Protein AF-A0A4S8PN19-F1 (afdb_monomer_lite)

Radius of gyration: 16.43 Å; chains: 1; bounding box: 42×34×43 Å

Foldseek 3Di:
DEDFQCQCVVNDDPPRHPVRLVVVLVVCVVCVVVVAQEEYAHEFAAAALPLDDPVDDRHRGSPHGDLAHFPPTLLVSLLSVLLSCAPPQSYEYASHQFHALCVQVVNPQVLSLCCQQPWADGRNGPGGHDHVQSSLCSNVVSVGPYAYEGAGHPGRAAQQCCVVRPHDRPNPRYDYDHDEDPPDPQHDPVSCVVGVVVVVVVD

Secondary structure (DSSP, 8-state):
-EEEHHHHHTSSSSS-THHHHHHHHHHHHHHHHTT--EEEEEEE-----TTS-TTS---SSSSS--SS-BTTTHHHHHHHHHHHHTT-TTEEEES-S---HHHHTTT-HHHHHHHHHH-BS-TT--SPBPPHHHHHHHHHTTT--PPEEE--HHHHTB-TTHHHH----TT--EEE-----TTSSS-SHHHIIIIIHHHTTT-

Sequence (203 aa):
LPLNEECWLGLNGSPSGAAYQEGVKEYVDLLVANGLNVILDLHWTWGAYTTGPDWHCTDVHATCQKPMPDAQYAPQFWAGVADTFKGDDAVVFDLFNEPYPDMASDWDKTLGWQCLRDGGTCAGIGYEVAGMQDLVDAVRDTGATNILMVGGLEWTNDKREWLAYMPNDPLDNIAASWHSYSFNRCVTESCWDEEIAPLMQEV

Organism: NCBI:txid2126555

InterPro domains:
  IPR001547 Glycoside hydrolase, family 5 [PF00150] (17-182)
  IPR017853 Glycoside hydrolase superfamily [SSF51445] (2-185)
  IPR018087 Glycoside hydrolase, family 5, conserved site [PS00659] (91-100)

Structure (mmCIF, N/CA/C/O backbone):
data_AF-A0A4S8PN19-F1
#
_entry.id   AF-A0A4S8PN19-F1
#
loop_
_atom_site.group_PDB
_atom_site.id
_atom_site.type_symbo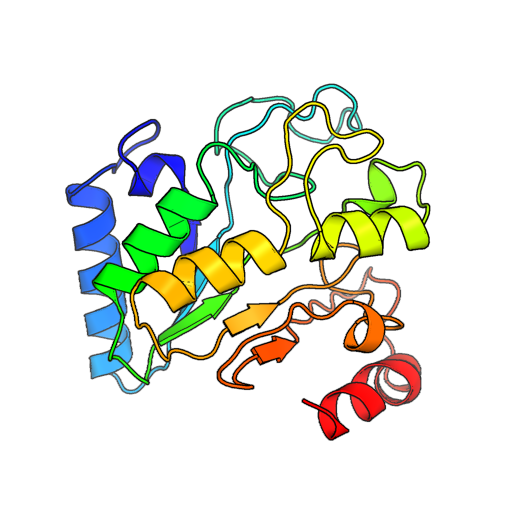l
_atom_site.label_atom_id
_atom_site.label_alt_id
_atom_site.label_comp_id
_atom_site.label_asym_id
_atom_site.label_entity_id
_atom_site.label_seq_id
_atom_site.pdbx_PDB_ins_code
_atom_site.Cartn_x
_atom_site.Cartn_y
_atom_site.Cartn_z
_atom_site.occupancy
_atom_site.B_iso_or_equiv
_atom_site.auth_seq_id
_atom_site.auth_comp_id
_atom_site.auth_asym_id
_atom_site.auth_atom_id
_atom_site.pdbx_PDB_model_num
ATOM 1 N N . LEU A 1 1 ? -9.851 6.958 1.798 1.00 97.94 1 LEU A N 1
ATOM 2 C CA . LEU A 1 1 ? -9.154 7.939 2.645 1.00 97.94 1 LEU A CA 1
ATOM 3 C C . LEU A 1 1 ? -7.679 7.586 2.615 1.00 97.94 1 LEU A C 1
ATOM 5 O O . LEU A 1 1 ? -7.318 6.581 3.215 1.00 97.94 1 LEU A O 1
ATOM 9 N N . PRO A 1 2 ? -6.864 8.355 1.879 1.00 98.12 2 PRO A N 1
ATOM 10 C CA . PRO A 1 2 ? -5.429 8.121 1.818 1.00 98.12 2 PRO A CA 1
ATOM 11 C C . PRO A 1 2 ? -4.793 8.473 3.163 1.00 98.12 2 PRO A C 1
ATOM 13 O O . PRO A 1 2 ? -5.057 9.538 3.730 1.00 98.12 2 PRO A O 1
ATOM 16 N N . LEU A 1 3 ? -3.962 7.572 3.663 1.00 98.75 3 LEU A N 1
ATOM 17 C CA . LEU A 1 3 ? -3.273 7.670 4.938 1.00 98.75 3 LEU A CA 1
ATOM 18 C C . LEU A 1 3 ? -1.762 7.781 4.724 1.00 98.75 3 LEU A C 1
ATOM 20 O O . LEU A 1 3 ? -1.209 7.382 3.696 1.00 98.75 3 LEU A O 1
ATOM 24 N N . ASN A 1 4 ? -1.100 8.356 5.719 1.00 98.75 4 ASN A N 1
ATOM 25 C CA . ASN A 1 4 ? 0.343 8.529 5.766 1.00 98.75 4 ASN A CA 1
ATOM 26 C C . ASN A 1 4 ? 0.891 7.744 6.959 1.00 98.75 4 ASN A C 1
ATOM 28 O O . ASN A 1 4 ? 0.465 7.990 8.094 1.00 98.75 4 ASN A O 1
ATOM 32 N N . GLU A 1 5 ? 1.811 6.810 6.711 1.00 98.62 5 GLU A N 1
ATOM 33 C CA . GLU A 1 5 ? 2.271 5.906 7.765 1.00 98.62 5 GLU A CA 1
ATOM 34 C C . GLU A 1 5 ? 3.035 6.623 8.878 1.00 98.62 5 GLU A C 1
ATOM 36 O O . GLU A 1 5 ? 2.816 6.343 10.055 1.00 98.62 5 GLU A O 1
ATOM 41 N N . GLU A 1 6 ? 3.892 7.588 8.532 1.00 98.69 6 GLU A N 1
ATOM 42 C CA . GLU A 1 6 ? 4.737 8.262 9.512 1.00 98.69 6 GLU A CA 1
ATOM 43 C C . GLU A 1 6 ? 3.889 9.209 10.362 1.00 98.69 6 GLU A C 1
ATOM 45 O O . GLU A 1 6 ? 4.112 9.309 11.573 1.00 98.69 6 GLU A O 1
ATOM 50 N N . CYS A 1 7 ? 2.867 9.837 9.766 1.00 98.81 7 CYS A N 1
ATOM 51 C CA . CYS A 1 7 ? 1.879 10.603 10.516 1.00 98.81 7 CYS A CA 1
ATOM 52 C C . CYS A 1 7 ? 1.105 9.697 11.478 1.00 98.81 7 CYS A C 1
ATOM 54 O O . CYS A 1 7 ? 0.979 10.037 12.651 1.00 98.81 7 CYS A O 1
ATOM 56 N N . TRP A 1 8 ? 0.619 8.537 11.027 1.00 98.88 8 TRP A N 1
ATOM 57 C CA . TRP A 1 8 ? -0.118 7.601 11.881 1.00 98.88 8 TRP A CA 1
ATOM 58 C C . TRP A 1 8 ? 0.735 7.068 13.039 1.00 98.88 8 TRP A C 1
ATOM 60 O O . TRP A 1 8 ? 0.270 7.020 14.178 1.00 98.88 8 TRP A O 1
ATOM 70 N N . LEU A 1 9 ? 1.996 6.722 12.768 1.00 98.81 9 LEU A N 1
ATOM 71 C CA . LEU A 1 9 ? 2.942 6.193 13.754 1.00 98.81 9 LEU A CA 1
ATOM 72 C C . LEU A 1 9 ? 3.572 7.278 14.646 1.00 98.81 9 LEU A C 1
ATOM 74 O O . LEU A 1 9 ? 4.225 6.954 15.637 1.00 98.81 9 LEU A O 1
ATOM 78 N N . GLY A 1 10 ? 3.367 8.563 14.338 1.00 98.56 10 GLY A N 1
ATOM 79 C CA . GLY A 1 10 ? 3.932 9.670 15.116 1.00 98.56 10 GLY A CA 1
ATOM 80 C C . GLY A 1 10 ? 5.431 9.888 14.897 1.00 98.56 10 GLY A C 1
ATOM 81 O O . GLY A 1 10 ? 6.108 10.389 15.795 1.00 98.56 10 GLY A O 1
ATOM 82 N N . LEU A 1 11 ? 5.953 9.495 13.733 1.00 98.31 11 LEU A N 1
ATOM 83 C CA . LEU A 1 11 ? 7.380 9.533 13.396 1.00 98.31 11 LEU A CA 1
ATOM 84 C C . LEU A 1 11 ? 7.777 10.831 12.680 1.00 98.31 11 LEU A C 1
ATOM 86 O O . LEU A 1 11 ? 8.770 11.465 13.039 1.00 98.31 11 LEU A O 1
ATOM 90 N N . ASN A 1 12 ? 6.994 11.238 11.680 1.00 97.88 12 ASN A N 1
ATOM 91 C CA . ASN A 1 12 ? 7.222 12.428 10.861 1.00 97.88 12 ASN A CA 1
ATOM 92 C C . ASN A 1 12 ? 5.876 12.995 10.375 1.00 97.88 12 ASN A C 1
ATOM 94 O O . ASN A 1 12 ? 4.865 12.299 10.378 1.00 97.88 12 ASN A O 1
ATOM 98 N N . GLY A 1 13 ? 5.856 14.266 9.975 1.00 96.19 13 GLY A N 1
ATOM 99 C CA . GLY A 1 13 ? 4.654 14.953 9.508 1.00 96.19 13 GLY A CA 1
ATOM 100 C C . GLY A 1 13 ? 3.816 15.601 10.616 1.00 96.19 13 GLY A C 1
ATOM 101 O O . GLY A 1 13 ? 4.129 15.538 11.808 1.00 96.19 13 GLY A O 1
ATOM 102 N N . SER A 1 14 ? 2.767 16.313 10.200 1.00 96.31 14 SER A N 1
ATOM 103 C CA . SER A 1 14 ? 1.830 17.006 11.090 1.00 96.31 14 SER A CA 1
ATOM 104 C C . SER A 1 14 ? 0.451 17.149 10.424 1.00 96.31 14 SER A C 1
ATOM 106 O O . SER A 1 14 ? 0.403 17.581 9.268 1.00 96.31 14 SER A O 1
ATOM 108 N N . PRO A 1 15 ? -0.664 16.853 11.125 1.00 97.38 15 PRO A N 1
ATOM 109 C CA . PRO A 1 15 ? -0.718 16.249 12.464 1.00 97.38 15 PRO A CA 1
ATOM 110 C C . PRO A 1 15 ? -0.127 14.828 12.474 1.00 97.38 15 PRO A C 1
ATOM 112 O O . PRO A 1 15 ? -0.032 14.197 11.427 1.00 97.38 15 PRO A O 1
ATOM 115 N N . SER A 1 16 ? 0.296 14.332 13.642 1.00 97.94 16 SER A N 1
ATOM 116 C CA . SER A 1 16 ? 0.897 12.998 13.781 1.00 97.94 16 SER A CA 1
ATOM 117 C C . SER A 1 16 ? 0.562 12.330 15.124 1.00 97.94 16 SER A C 1
ATOM 119 O O . SER A 1 16 ? 0.076 12.978 16.059 1.00 97.94 16 SER A O 1
ATOM 121 N N . GLY A 1 17 ? 0.770 11.015 15.205 1.00 98.56 17 GLY A N 1
ATOM 122 C CA . GLY A 1 17 ? 0.459 10.176 16.358 1.00 98.56 17 GLY A CA 1
ATOM 123 C C . GLY A 1 17 ? -1.022 10.235 16.727 1.00 98.56 17 GLY A C 1
ATOM 124 O O . GLY A 1 17 ? -1.893 10.232 15.858 1.00 98.56 17 GLY A O 1
ATOM 125 N N . ALA A 1 18 ? -1.308 10.349 18.025 1.00 98.56 18 ALA A N 1
ATOM 126 C CA . ALA A 1 18 ? -2.673 10.345 18.555 1.00 98.56 18 ALA A CA 1
ATOM 127 C C . ALA A 1 18 ? -3.592 11.388 17.894 1.00 98.56 18 ALA A C 1
ATOM 129 O O . ALA A 1 18 ? -4.742 11.082 17.610 1.00 98.56 18 ALA A O 1
ATOM 130 N N . ALA A 1 19 ? -3.086 12.589 17.589 1.00 98.75 19 ALA A N 1
ATOM 131 C CA . ALA A 1 19 ? -3.891 13.630 16.947 1.00 98.75 19 ALA A CA 1
ATOM 132 C C . ALA A 1 19 ? -4.271 13.271 15.499 1.00 98.75 19 ALA A C 1
ATOM 134 O O . ALA A 1 19 ? -5.366 13.600 15.048 1.00 98.75 19 ALA A O 1
ATOM 135 N N . TYR A 1 20 ? -3.379 12.593 14.768 1.00 98.81 20 TYR A N 1
ATOM 136 C CA . TYR A 1 20 ? -3.682 12.094 13.425 1.00 98.81 20 TYR A CA 1
ATOM 137 C C . TYR A 1 20 ? -4.682 10.938 13.488 1.00 98.81 20 TYR A C 1
ATOM 139 O O . TYR A 1 20 ? -5.679 10.951 12.773 1.00 98.81 20 TYR A O 1
ATOM 147 N N . GLN A 1 21 ? -4.450 9.977 14.386 1.00 98.88 21 GLN A N 1
ATO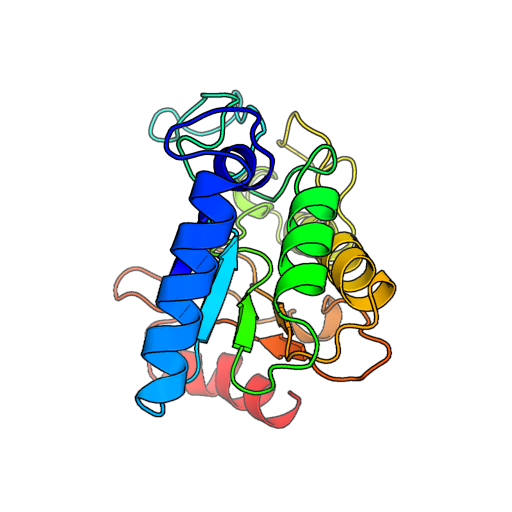M 148 C CA . GLN A 1 21 ? -5.325 8.819 14.589 1.00 98.88 21 GLN A CA 1
ATOM 149 C C . GLN A 1 21 ? -6.747 9.238 14.987 1.00 98.88 21 GLN A C 1
ATOM 151 O O . GLN A 1 21 ? -7.713 8.755 14.401 1.00 98.88 21 GLN A O 1
ATOM 156 N N . GLU A 1 22 ? -6.885 10.172 15.935 1.00 98.81 22 GLU A N 1
ATOM 157 C CA . GLU A 1 22 ? -8.180 10.711 16.367 1.00 98.81 22 GLU A CA 1
ATOM 158 C C . GLU A 1 22 ? -8.894 11.425 15.216 1.00 98.81 22 GLU A C 1
ATOM 160 O O . GLU A 1 22 ? -10.047 11.111 14.940 1.00 98.81 22 GLU A O 1
ATOM 165 N N . GLY A 1 23 ? -8.197 12.288 14.470 1.00 98.81 23 GLY A N 1
ATOM 166 C CA . GLY A 1 23 ? -8.788 12.973 13.318 1.00 98.81 23 GLY A CA 1
ATOM 167 C C . GLY A 1 23 ? -9.241 12.021 12.203 1.00 98.81 23 GLY A C 1
ATOM 168 O O . GLY A 1 23 ? -10.307 12.221 11.619 1.00 98.81 23 GLY A O 1
ATOM 169 N N . VAL A 1 24 ? -8.470 10.963 11.919 1.00 98.81 24 VAL A N 1
ATOM 170 C CA . VAL A 1 24 ? -8.874 9.919 10.961 1.00 98.81 24 VAL A CA 1
ATOM 171 C C . VAL A 1 24 ? -10.109 9.186 11.474 1.00 98.81 24 VAL A C 1
ATOM 173 O O . VAL A 1 24 ? -11.076 9.043 10.728 1.00 98.81 24 VAL A O 1
ATOM 176 N N . LYS A 1 25 ? -10.107 8.766 12.742 1.00 98.81 25 LYS A N 1
ATOM 177 C CA . LYS A 1 25 ? -11.232 8.049 13.344 1.00 98.81 25 LYS A CA 1
ATOM 178 C C . LYS A 1 25 ? -12.509 8.886 13.348 1.00 98.81 25 LYS A C 1
ATOM 180 O O . LYS A 1 25 ? -13.535 8.408 12.883 1.00 98.81 25 LYS A O 1
ATOM 185 N N . GLU A 1 26 ? -12.449 10.138 13.796 1.00 98.81 26 GLU A N 1
ATOM 186 C CA . GLU A 1 26 ? -13.604 11.044 13.790 1.00 98.81 26 GLU A CA 1
ATOM 187 C C . GLU A 1 26 ? -14.173 11.235 12.379 1.00 98.81 26 GLU A C 1
ATOM 189 O O . GLU A 1 26 ? -15.391 11.306 12.198 1.00 98.81 26 GLU A O 1
ATOM 194 N N . TYR A 1 27 ? -13.303 11.302 11.366 1.00 98.81 27 TYR A N 1
ATOM 195 C CA . TYR A 1 27 ? -13.754 11.446 9.989 1.00 98.81 27 TYR A CA 1
ATOM 196 C C . TYR A 1 27 ? -14.382 10.161 9.438 1.00 98.81 27 TYR A C 1
ATOM 198 O O . TYR A 1 27 ? -15.414 10.237 8.771 1.00 98.81 27 TYR A O 1
ATOM 206 N N . VAL A 1 28 ? -13.819 8.989 9.750 1.00 98.88 28 VAL A N 1
ATOM 207 C CA . VAL A 1 28 ? -14.429 7.688 9.428 1.00 98.88 28 VAL A CA 1
ATOM 208 C C . VAL A 1 28 ? -15.797 7.562 10.099 1.00 98.88 28 VAL A C 1
ATOM 210 O O . VAL A 1 28 ? -16.783 7.332 9.401 1.00 98.88 28 VAL A O 1
ATOM 213 N N . ASP A 1 29 ? -15.884 7.819 11.407 1.00 98.75 29 ASP A N 1
ATOM 214 C CA . ASP A 1 29 ? -17.130 7.760 12.182 1.00 98.75 29 ASP A CA 1
ATOM 215 C C . ASP A 1 29 ? -18.206 8.680 11.574 1.00 98.75 29 ASP A C 1
ATOM 217 O O . ASP A 1 29 ? -19.374 8.299 11.454 1.00 98.75 29 ASP A O 1
ATOM 221 N N . LEU A 1 30 ? -17.820 9.884 11.128 1.00 98.81 30 LEU A N 1
ATOM 222 C CA . LEU A 1 30 ? -18.722 10.810 10.441 1.00 98.81 30 LEU A CA 1
ATOM 223 C C . LEU A 1 30 ? -19.250 10.232 9.120 1.00 98.81 30 LEU A C 1
ATOM 225 O O . LEU A 1 30 ? -20.444 10.356 8.840 1.00 98.81 30 LEU A O 1
ATOM 229 N N . LEU A 1 31 ? -18.388 9.635 8.294 1.00 98.81 31 LEU A N 1
ATOM 230 C CA . LEU A 1 31 ? -18.785 9.051 7.008 1.00 98.81 31 LEU A CA 1
ATOM 231 C C . LEU A 1 31 ? -19.714 7.847 7.211 1.00 98.81 31 LEU A C 1
ATOM 233 O O . LEU A 1 31 ? -20.785 7.793 6.598 1.00 98.81 31 LEU A O 1
ATOM 237 N N . VAL A 1 32 ? -19.365 6.949 8.134 1.00 98.62 32 VAL A N 1
ATOM 238 C CA . VAL A 1 32 ? -20.163 5.762 8.474 1.00 98.62 32 VAL A CA 1
ATOM 239 C C . VAL A 1 32 ? -21.525 6.159 9.049 1.00 98.62 32 VAL A C 1
ATOM 241 O O . VAL A 1 32 ? -22.555 5.637 8.617 1.00 98.62 32 VAL A O 1
ATOM 244 N N . ALA A 1 33 ? -21.583 7.163 9.932 1.00 98.56 33 ALA A N 1
ATOM 245 C CA . ALA A 1 33 ? -22.847 7.694 10.457 1.00 98.56 33 ALA A CA 1
ATOM 246 C C . ALA A 1 33 ? -23.762 8.295 9.369 1.00 98.56 33 ALA A C 1
ATOM 248 O O . ALA A 1 33 ? -24.970 8.424 9.580 1.00 98.56 33 ALA A O 1
ATOM 249 N N . ASN A 1 34 ? -23.206 8.643 8.204 1.00 98.62 34 ASN A N 1
ATOM 250 C CA . ASN A 1 34 ? -23.946 9.108 7.030 1.00 98.62 34 ASN A CA 1
ATOM 251 C C . ASN A 1 34 ? -24.194 7.998 5.990 1.00 98.62 34 ASN A C 1
ATOM 253 O O . ASN A 1 34 ? -24.621 8.288 4.872 1.00 98.62 34 ASN A O 1
ATOM 257 N N . GLY A 1 35 ? -23.979 6.731 6.356 1.00 98.25 35 GLY A N 1
ATOM 258 C CA . GLY A 1 35 ? -24.269 5.571 5.514 1.00 98.25 35 GLY A CA 1
ATOM 259 C C . GLY A 1 35 ? -23.257 5.337 4.393 1.00 98.25 35 GLY A C 1
ATOM 260 O O . GLY A 1 35 ? -23.612 4.735 3.380 1.00 98.25 35 GLY A O 1
ATOM 261 N N . LEU A 1 36 ? -22.025 5.836 4.541 1.00 98.69 36 LEU A N 1
ATOM 262 C CA . LEU A 1 36 ? -20.936 5.613 3.593 1.00 98.69 36 LEU A CA 1
ATOM 263 C C . LEU A 1 36 ? -19.965 4.565 4.140 1.00 98.69 36 LEU A C 1
ATOM 265 O O . LEU A 1 36 ? -19.470 4.708 5.255 1.00 98.69 36 LEU A O 1
ATOM 269 N N . ASN A 1 37 ? -19.637 3.568 3.321 1.00 98.62 37 ASN A N 1
ATOM 270 C CA . ASN A 1 37 ? -18.491 2.701 3.583 1.00 98.62 37 ASN A CA 1
ATOM 271 C C . ASN A 1 37 ? -17.195 3.459 3.278 1.00 98.62 37 ASN A C 1
ATOM 273 O O . ASN A 1 37 ? -17.148 4.279 2.353 1.00 98.62 37 ASN A O 1
ATOM 277 N N . VAL A 1 38 ? -16.139 3.175 4.035 1.00 98.81 38 VAL A N 1
ATOM 278 C CA . VAL A 1 38 ? -14.871 3.901 3.952 1.00 98.81 38 VAL A CA 1
ATOM 279 C C . VAL A 1 38 ? -13.738 2.946 3.609 1.00 98.81 38 VAL A C 1
ATOM 281 O O . VAL A 1 38 ? -13.466 2.007 4.344 1.00 98.81 38 VAL A O 1
ATOM 284 N N . ILE A 1 39 ? -13.034 3.223 2.514 1.00 98.88 39 ILE A N 1
ATOM 285 C CA . ILE A 1 39 ? -11.774 2.550 2.183 1.00 98.88 39 ILE A CA 1
ATOM 286 C C . ILE A 1 39 ? -10.645 3.353 2.825 1.00 98.88 39 ILE A C 1
ATOM 288 O O . ILE A 1 39 ? -10.492 4.530 2.495 1.00 98.88 39 ILE A O 1
ATOM 292 N N . LEU A 1 40 ? -9.885 2.772 3.746 1.00 98.94 40 LEU A N 1
ATOM 293 C CA . LEU A 1 40 ? -8.633 3.335 4.257 1.00 98.94 40 LEU A CA 1
ATOM 294 C C . LEU A 1 40 ? -7.481 2.807 3.407 1.00 98.94 40 LEU A C 1
ATOM 296 O O . LEU A 1 40 ? -7.410 1.608 3.177 1.00 98.94 40 LEU A O 1
ATOM 300 N N . ASP A 1 41 ? -6.609 3.695 2.945 1.00 98.56 41 ASP A N 1
ATOM 301 C CA . ASP A 1 41 ? -5.589 3.394 1.936 1.00 98.56 41 ASP A CA 1
ATOM 302 C C . ASP A 1 41 ? -4.202 3.812 2.437 1.00 98.56 41 ASP A C 1
ATOM 304 O O . ASP A 1 41 ? -4.015 4.972 2.814 1.00 98.56 41 ASP A O 1
ATOM 308 N N . LEU A 1 42 ? -3.230 2.896 2.449 1.00 98.81 42 LEU A N 1
ATOM 309 C CA . LEU A 1 42 ? -1.835 3.260 2.711 1.00 98.81 42 LEU A CA 1
ATOM 310 C C . LEU A 1 42 ? -1.243 3.929 1.469 1.00 98.81 42 LEU A C 1
ATOM 312 O O . LEU A 1 42 ? -0.899 3.273 0.487 1.00 98.81 42 LEU A O 1
ATOM 316 N N . HIS A 1 43 ? -1.088 5.249 1.538 1.00 98.50 43 HIS A N 1
ATOM 317 C CA . HIS A 1 43 ? -0.782 6.052 0.358 1.00 98.50 43 HIS A CA 1
ATOM 318 C C . HIS A 1 43 ? 0.637 6.633 0.368 1.00 98.50 43 HIS A C 1
ATOM 320 O O . HIS A 1 43 ? 1.246 6.817 -0.686 1.00 98.50 43 HIS A O 1
ATOM 326 N N . TRP A 1 44 ? 1.174 6.935 1.553 1.00 98.06 44 TRP A N 1
ATOM 327 C CA . TRP A 1 44 ? 2.514 7.505 1.717 1.00 98.06 44 TRP A CA 1
ATOM 328 C C . TRP A 1 44 ? 3.293 6.672 2.727 1.00 98.06 44 TRP A C 1
ATOM 330 O O . TRP A 1 44 ? 2.860 6.552 3.876 1.00 98.06 44 TRP A O 1
ATOM 340 N N . THR A 1 45 ? 4.434 6.144 2.286 1.00 98.38 45 THR A N 1
ATOM 341 C CA . THR A 1 45 ? 5.295 5.242 3.056 1.00 98.38 45 THR A CA 1
ATOM 342 C C . THR A 1 45 ? 6.711 5.788 3.178 1.00 98.38 45 THR A C 1
ATOM 344 O O . THR A 1 45 ? 7.163 6.600 2.358 1.00 98.38 45 THR A O 1
ATOM 347 N N . TRP A 1 46 ? 7.424 5.348 4.207 1.00 98.12 46 TRP A N 1
ATOM 348 C CA . TRP A 1 46 ? 8.853 5.539 4.349 1.00 98.12 46 TRP A CA 1
ATOM 349 C C . TRP A 1 46 ? 9.595 4.707 3.295 1.00 98.12 46 TRP A C 1
ATOM 351 O O . TRP A 1 46 ? 9.060 3.807 2.649 1.00 98.12 46 TRP A O 1
ATOM 361 N N . GLY A 1 47 ? 10.858 5.049 3.074 1.00 97.00 47 GLY A N 1
ATOM 362 C CA . GLY A 1 47 ? 11.754 4.333 2.179 1.00 97.00 47 GLY A CA 1
ATOM 363 C C . GLY A 1 47 ? 12.345 5.252 1.120 1.00 97.00 47 GLY A C 1
ATOM 364 O O . GLY A 1 47 ? 11.655 6.002 0.429 1.00 97.00 47 GLY A O 1
ATOM 365 N N . ALA A 1 48 ? 13.665 5.198 0.973 1.00 94.94 48 ALA A N 1
ATOM 366 C CA . ALA A 1 48 ? 14.367 5.978 -0.035 1.00 94.94 48 ALA A CA 1
ATOM 367 C C . ALA A 1 48 ? 14.418 5.210 -1.365 1.00 94.94 48 ALA A C 1
ATOM 369 O O . ALA A 1 48 ? 15.036 4.149 -1.450 1.00 94.94 48 ALA A O 1
ATOM 370 N N . TYR A 1 49 ? 13.829 5.772 -2.424 1.00 94.56 49 TYR A N 1
ATOM 371 C CA . TYR A 1 49 ? 13.924 5.240 -3.789 1.00 94.56 49 TYR A CA 1
ATOM 372 C C . TYR A 1 49 ? 14.898 6.078 -4.633 1.00 94.56 49 TYR A C 1
ATOM 374 O O . TYR A 1 49 ? 14.519 6.802 -5.547 1.00 94.56 49 TYR A O 1
ATOM 382 N N . THR A 1 50 ? 16.185 6.026 -4.277 1.00 91.88 50 THR A N 1
ATOM 383 C CA . THR A 1 50 ? 17.247 6.862 -4.881 1.00 91.88 50 THR A CA 1
ATOM 384 C C . THR A 1 50 ? 17.720 6.388 -6.254 1.00 91.88 50 THR A C 1
ATOM 386 O O . THR A 1 50 ? 18.419 7.121 -6.947 1.00 91.88 50 THR A O 1
ATOM 389 N N . THR A 1 51 ? 17.360 5.166 -6.638 1.00 88.88 51 THR A N 1
ATOM 390 C CA . THR A 1 51 ? 17.637 4.543 -7.941 1.00 88.88 51 THR A CA 1
ATOM 391 C C . THR A 1 51 ? 16.508 4.758 -8.949 1.00 88.88 51 THR A C 1
ATOM 393 O O . THR A 1 51 ? 16.614 4.297 -10.084 1.00 88.88 51 THR A O 1
ATOM 396 N N . GLY A 1 52 ? 15.428 5.425 -8.534 1.00 87.44 52 GLY A N 1
ATOM 397 C CA . GLY A 1 52 ? 14.280 5.711 -9.378 1.00 87.44 52 GLY A CA 1
ATOM 398 C C . GLY A 1 52 ? 14.535 6.797 -10.427 1.00 87.44 52 GLY A C 1
ATOM 399 O O . GLY A 1 52 ? 15.578 7.454 -10.422 1.00 87.44 52 GLY A O 1
ATOM 400 N N . PRO A 1 53 ? 13.573 7.006 -11.339 1.00 89.00 53 PRO A N 1
ATOM 401 C CA . PRO A 1 53 ? 13.643 8.072 -12.333 1.00 89.00 53 PRO A CA 1
ATOM 402 C C . PRO A 1 53 ? 13.717 9.466 -11.691 1.00 89.00 53 PRO A C 1
ATOM 404 O O . PRO A 1 53 ? 13.082 9.700 -10.669 1.00 89.00 53 PRO A O 1
ATOM 407 N N . ASP A 1 54 ? 14.376 10.427 -12.348 1.00 89.75 54 ASP A N 1
ATOM 408 C CA . ASP A 1 54 ? 14.556 11.804 -11.836 1.00 89.75 54 ASP A CA 1
ATOM 409 C C . ASP A 1 54 ? 13.245 12.552 -11.515 1.00 89.75 54 ASP A C 1
ATOM 411 O O . ASP A 1 54 ? 13.240 13.515 -10.751 1.00 89.75 54 ASP A O 1
ATOM 415 N N . TRP A 1 55 ? 12.131 12.155 -12.139 1.00 89.19 55 TRP A N 1
ATOM 416 C CA . TRP A 1 55 ? 10.807 12.736 -11.885 1.00 89.19 55 TRP A CA 1
ATOM 417 C C . TRP A 1 55 ? 10.146 12.189 -10.618 1.00 89.19 55 TRP A C 1
ATOM 419 O O . TRP A 1 55 ? 9.150 12.748 -10.157 1.00 89.19 55 TRP A O 1
ATOM 429 N N . HIS A 1 56 ? 10.678 11.100 -10.071 1.00 89.62 56 HIS A N 1
ATOM 430 C CA . HIS A 1 56 ? 10.207 10.505 -8.841 1.00 89.62 56 HIS A CA 1
ATOM 431 C C . HIS A 1 56 ? 10.915 11.146 -7.644 1.00 89.62 56 HIS A C 1
ATOM 433 O O . HIS A 1 56 ? 12.075 11.551 -7.709 1.00 89.62 56 HIS A O 1
ATOM 439 N N . CYS A 1 57 ? 10.217 11.246 -6.519 1.00 89.94 57 CYS A N 1
ATOM 440 C CA . CYS A 1 57 ? 10.842 11.715 -5.292 1.00 89.94 57 CYS A CA 1
ATOM 441 C C . CYS A 1 57 ? 11.931 10.732 -4.814 1.00 89.94 57 CYS A C 1
ATOM 443 O O . CYS A 1 57 ? 11.820 9.514 -4.971 1.00 89.94 57 CYS A O 1
ATOM 445 N N . THR A 1 58 ? 12.947 11.263 -4.141 1.00 92.00 58 THR A N 1
ATOM 446 C CA . THR A 1 58 ? 14.002 10.463 -3.498 1.00 92.00 58 THR A CA 1
ATOM 447 C C . THR A 1 58 ? 14.010 10.615 -1.979 1.00 92.00 58 THR A C 1
ATOM 449 O O . THR A 1 58 ? 14.923 10.115 -1.324 1.00 92.00 58 THR A O 1
ATOM 452 N N . ASP A 1 59 ? 13.049 11.358 -1.422 1.00 93.38 59 ASP A N 1
ATOM 453 C CA . ASP A 1 59 ? 12.912 11.544 0.022 1.00 93.38 59 ASP A CA 1
ATOM 454 C C . ASP A 1 59 ? 12.732 10.178 0.694 1.00 93.38 59 ASP A C 1
ATOM 456 O O . ASP A 1 59 ? 12.123 9.275 0.123 1.00 93.38 59 ASP A O 1
ATOM 460 N N . VAL A 1 60 ? 13.300 10.013 1.881 1.00 96.81 60 VAL A N 1
ATOM 461 C CA . VAL A 1 60 ? 13.145 8.793 2.676 1.00 96.81 60 VAL A CA 1
ATOM 462 C C . VAL A 1 60 ? 11.830 8.802 3.449 1.00 96.81 60 VAL A C 1
ATOM 464 O O . VAL A 1 60 ? 11.297 7.743 3.750 1.00 96.81 60 VAL A O 1
ATOM 467 N N . HIS A 1 61 ? 11.305 9.985 3.759 1.00 97.81 61 HIS A N 1
ATOM 468 C CA . HIS A 1 61 ? 10.063 10.127 4.500 1.00 97.81 61 HIS A CA 1
ATOM 469 C C . HIS A 1 61 ? 8.841 9.842 3.618 1.00 97.81 61 HIS A C 1
ATOM 471 O O . HIS A 1 61 ? 8.922 9.830 2.379 1.00 97.81 61 HIS A O 1
ATOM 477 N N . ALA A 1 62 ? 7.697 9.656 4.277 1.00 97.62 62 ALA A N 1
ATOM 478 C CA . ALA A 1 62 ? 6.365 9.490 3.708 1.00 97.62 62 ALA A CA 1
ATOM 479 C C . ALA A 1 62 ? 5.853 10.808 3.099 1.00 97.62 62 ALA A C 1
ATOM 481 O O . ALA A 1 62 ? 4.797 11.332 3.442 1.00 97.62 62 ALA A O 1
ATOM 482 N N . THR A 1 63 ? 6.632 11.380 2.186 1.00 95.44 63 THR A N 1
ATOM 483 C CA . THR A 1 63 ? 6.378 12.630 1.454 1.00 95.44 63 THR A CA 1
ATOM 484 C C . THR A 1 63 ? 6.224 12.379 -0.045 1.00 95.44 63 THR A C 1
ATOM 486 O O . THR A 1 63 ? 6.253 13.324 -0.835 1.00 95.44 63 THR A O 1
ATOM 489 N N . CYS A 1 64 ? 6.034 11.116 -0.440 1.00 94.38 64 CYS A N 1
ATOM 490 C CA . CYS A 1 64 ? 5.606 10.689 -1.772 1.00 94.38 64 CYS A CA 1
ATOM 491 C C . CYS A 1 64 ? 5.309 9.186 -1.802 1.00 94.38 64 CYS A C 1
ATOM 493 O O . CYS A 1 64 ? 5.716 8.446 -0.906 1.00 94.38 64 CYS A O 1
ATOM 495 N N . GLN A 1 65 ? 4.641 8.747 -2.868 1.00 94.19 65 GLN A N 1
ATOM 496 C CA . GLN A 1 65 ? 4.453 7.334 -3.194 1.00 94.19 65 GLN A CA 1
ATOM 497 C C . GLN A 1 65 ? 5.811 6.642 -3.396 1.00 94.19 65 GLN A C 1
ATOM 499 O O . GLN A 1 65 ? 6.745 7.270 -3.886 1.00 94.19 65 GLN A O 1
ATOM 504 N N . LYS A 1 66 ? 5.927 5.361 -3.040 1.00 97.12 66 LYS A N 1
ATOM 505 C CA . LYS A 1 66 ? 7.106 4.508 -3.284 1.00 97.12 66 LYS A CA 1
ATOM 506 C C . LYS A 1 66 ? 6.713 3.310 -4.161 1.00 97.12 66 LYS A C 1
ATOM 508 O O . LYS A 1 66 ? 5.519 3.052 -4.281 1.00 97.12 66 LYS A O 1
ATOM 513 N N . PRO A 1 67 ? 7.670 2.563 -4.753 1.00 97.69 67 PRO A N 1
ATOM 514 C CA . PRO A 1 67 ? 7.332 1.380 -5.552 1.00 97.69 67 PRO A CA 1
ATOM 515 C C . PRO A 1 67 ? 6.547 0.321 -4.779 1.00 97.69 67 PRO A C 1
ATOM 517 O O . PRO A 1 67 ? 5.707 -0.360 -5.365 1.00 97.69 67 PRO A O 1
ATOM 520 N N . MET A 1 68 ? 6.842 0.193 -3.482 1.00 98.56 68 MET A N 1
ATOM 521 C CA . MET A 1 68 ? 6.240 -0.743 -2.541 1.00 98.56 68 MET A CA 1
ATOM 522 C C . MET A 1 68 ? 6.249 -0.154 -1.115 1.00 98.56 68 MET A C 1
ATOM 524 O O . MET A 1 68 ? 7.001 0.787 -0.854 1.00 98.56 68 MET A O 1
ATOM 528 N N . PRO A 1 69 ? 5.464 -0.703 -0.176 1.00 98.56 69 PRO A N 1
ATOM 529 C CA . PRO A 1 69 ? 5.608 -0.419 1.250 1.00 98.56 69 PRO A CA 1
ATOM 530 C C . PRO A 1 69 ? 6.948 -0.929 1.797 1.00 98.56 69 PRO A C 1
ATOM 532 O O . PRO A 1 69 ? 7.487 -1.931 1.319 1.00 98.56 69 PRO A O 1
ATOM 535 N N . ASP A 1 70 ? 7.489 -0.273 2.818 1.00 98.69 70 ASP A N 1
ATOM 536 C CA . ASP A 1 70 ? 8.688 -0.743 3.508 1.00 98.69 70 ASP A CA 1
ATOM 537 C C . ASP A 1 70 ? 8.352 -1.731 4.639 1.00 98.69 70 ASP A C 1
ATOM 539 O O . ASP A 1 70 ? 7.331 -1.625 5.317 1.00 98.69 70 ASP A O 1
ATOM 543 N N . ALA A 1 71 ? 9.250 -2.683 4.889 1.00 98.75 71 ALA A N 1
ATOM 544 C CA . ALA A 1 71 ? 9.119 -3.657 5.973 1.00 98.75 71 ALA A CA 1
ATOM 545 C C . ALA A 1 71 ? 9.377 -3.067 7.366 1.00 98.75 71 ALA A C 1
ATOM 547 O O . ALA A 1 71 ? 9.077 -3.707 8.375 1.00 98.75 71 ALA A O 1
ATOM 548 N N . GLN A 1 72 ? 9.947 -1.864 7.445 1.00 98.56 72 GLN A N 1
ATOM 549 C CA . GLN A 1 72 ? 10.331 -1.254 8.711 1.00 98.56 72 GLN A CA 1
ATOM 550 C C . GLN A 1 72 ? 9.115 -0.688 9.458 1.00 98.56 72 GLN A C 1
ATOM 552 O O . GLN A 1 72 ? 9.063 -0.804 10.687 1.00 98.56 72 GLN A O 1
ATOM 557 N N . TYR A 1 73 ? 8.143 -0.113 8.744 1.00 98.81 73 TYR A N 1
ATOM 558 C CA . TYR A 1 73 ? 7.012 0.599 9.337 1.00 98.81 73 TYR A CA 1
ATOM 559 C C . TYR A 1 73 ? 5.640 0.186 8.805 1.00 98.81 73 TYR A C 1
ATOM 561 O O . TYR A 1 73 ? 4.692 0.186 9.598 1.00 98.81 73 TYR A O 1
ATOM 569 N N . ALA A 1 74 ? 5.499 -0.218 7.539 1.00 98.88 74 ALA A N 1
ATOM 570 C CA . ALA A 1 74 ? 4.181 -0.518 6.970 1.00 98.88 74 ALA A CA 1
ATOM 571 C C . ALA A 1 74 ? 3.405 -1.633 7.715 1.00 98.88 74 ALA A C 1
ATOM 573 O O . ALA A 1 74 ? 2.207 -1.449 7.959 1.00 98.88 74 ALA A O 1
ATOM 574 N N . PRO A 1 75 ? 4.031 -2.738 8.186 1.00 98.94 75 PRO A N 1
ATOM 575 C CA . PRO A 1 75 ? 3.331 -3.721 9.020 1.00 98.94 75 PRO A CA 1
ATOM 576 C C . PRO A 1 75 ? 2.840 -3.137 10.355 1.00 98.94 75 PRO A C 1
ATOM 578 O O . PRO A 1 75 ? 1.713 -3.393 10.778 1.00 98.94 75 PRO A O 1
ATOM 581 N N . GLN A 1 76 ? 3.649 -2.298 11.016 1.00 98.88 76 GLN A N 1
ATOM 582 C CA . GLN A 1 76 ? 3.252 -1.644 12.269 1.00 98.88 76 GLN A CA 1
ATOM 583 C C . GLN A 1 76 ? 2.112 -0.641 12.041 1.00 98.88 76 GLN A C 1
ATOM 585 O O . GLN A 1 76 ? 1.200 -0.537 12.866 1.00 98.88 76 GLN A O 1
ATOM 590 N N . PHE A 1 77 ? 2.159 0.092 10.927 1.00 98.94 77 PHE A N 1
ATOM 591 C CA . PHE A 1 77 ? 1.083 0.975 10.499 1.00 98.94 77 PHE A CA 1
ATOM 592 C C . PHE A 1 77 ? -0.231 0.201 10.363 1.00 98.94 77 PHE A C 1
ATOM 594 O O . PHE A 1 77 ? -1.216 0.563 11.013 1.00 98.94 77 PHE A O 1
ATOM 601 N N . TRP A 1 78 ? -0.230 -0.893 9.597 1.00 98.94 78 TRP A N 1
ATOM 602 C CA . TRP A 1 78 ? -1.433 -1.685 9.353 1.00 98.94 78 TRP A CA 1
ATOM 603 C C . TRP A 1 78 ? -1.970 -2.358 10.609 1.00 98.94 78 TRP A C 1
ATOM 605 O O . TRP A 1 78 ? -3.180 -2.323 10.823 1.00 98.94 78 TRP A O 1
ATOM 615 N N . ALA A 1 79 ? -1.102 -2.865 11.487 1.00 98.94 79 ALA A N 1
ATOM 616 C CA . ALA A 1 79 ? -1.528 -3.367 12.790 1.00 98.94 79 ALA A CA 1
ATOM 617 C C . ALA A 1 79 ? -2.253 -2.277 13.606 1.00 98.94 79 ALA A C 1
ATOM 619 O O . ALA A 1 79 ? -3.322 -2.518 14.162 1.00 98.94 79 ALA A O 1
ATOM 620 N N . GLY A 1 80 ? -1.728 -1.045 13.630 1.00 98.88 80 GLY A N 1
ATOM 621 C CA . GLY A 1 80 ? -2.358 0.068 14.345 1.00 98.88 80 GLY A CA 1
ATOM 622 C C . GLY A 1 80 ? -3.700 0.512 13.746 1.00 98.88 80 GLY A C 1
ATOM 623 O O . GLY A 1 80 ? -4.655 0.761 14.488 1.00 98.88 80 GLY A O 1
ATOM 624 N N . VAL A 1 81 ? -3.787 0.603 12.415 1.00 98.94 81 VAL A N 1
ATOM 625 C CA . VAL A 1 81 ? -5.042 0.917 11.706 1.00 98.94 81 VAL A CA 1
ATOM 626 C C . VAL A 1 81 ? -6.077 -0.179 11.958 1.00 98.94 81 VAL A C 1
ATOM 628 O O . VAL A 1 81 ? -7.199 0.120 12.369 1.00 98.94 81 VAL A O 1
ATOM 631 N N . ALA A 1 82 ? -5.691 -1.445 11.802 1.00 98.88 82 ALA A N 1
ATOM 632 C CA . ALA A 1 82 ? -6.564 -2.587 12.037 1.00 98.88 82 ALA A CA 1
ATOM 633 C C . ALA A 1 82 ? -7.059 -2.647 13.488 1.00 98.88 82 ALA A C 1
ATOM 635 O O . ALA A 1 82 ? -8.257 -2.793 13.711 1.00 98.88 82 ALA A O 1
ATOM 636 N N . ASP A 1 83 ? -6.196 -2.434 14.484 1.00 98.81 83 ASP A N 1
ATOM 637 C CA . ASP A 1 83 ? -6.616 -2.369 15.889 1.00 98.81 83 ASP A CA 1
ATOM 638 C C . ASP A 1 83 ? -7.623 -1.245 16.170 1.00 98.81 83 ASP A C 1
ATOM 640 O O . ASP A 1 83 ? -8.473 -1.391 17.052 1.00 98.81 83 ASP A O 1
ATOM 644 N N . THR A 1 84 ? -7.548 -0.140 15.422 1.00 98.81 84 THR A N 1
ATOM 645 C CA . THR A 1 84 ? -8.460 1.002 15.574 1.00 98.81 84 THR A CA 1
ATOM 646 C C . THR A 1 84 ? -9.837 0.727 14.969 1.00 98.81 84 THR A C 1
ATOM 648 O O . THR A 1 84 ? -10.839 1.140 15.552 1.00 98.81 84 THR A O 1
ATOM 651 N N . PHE A 1 85 ? -9.893 0.039 13.823 1.00 98.81 85 PHE A N 1
ATOM 652 C CA . PHE A 1 85 ? -11.117 -0.124 13.025 1.00 98.81 85 PHE A CA 1
ATOM 653 C C . PHE A 1 85 ? -11.664 -1.559 12.970 1.00 98.81 85 PHE A C 1
ATOM 655 O O . PHE A 1 85 ? -12.686 -1.805 12.327 1.00 98.81 85 PHE A O 1
ATOM 662 N N . LYS A 1 86 ? -11.035 -2.523 13.653 1.00 98.38 86 LYS A N 1
ATOM 663 C CA . LYS A 1 86 ? -11.550 -3.895 13.715 1.00 98.38 86 LYS A CA 1
ATOM 664 C C . LYS A 1 86 ? -12.952 -3.944 14.314 1.00 98.38 86 LYS A C 1
ATOM 666 O O . LYS A 1 86 ? -13.235 -3.330 15.343 1.00 98.38 86 LYS A O 1
ATOM 671 N N . GLY A 1 87 ? -13.812 -4.740 13.686 1.00 97.31 87 GLY A N 1
ATOM 672 C CA . GLY A 1 87 ? -15.217 -4.880 14.068 1.00 97.31 87 GLY A CA 1
ATOM 673 C C . GLY A 1 87 ? -16.137 -3.796 13.501 1.00 97.31 87 GLY A C 1
ATOM 674 O O . GLY A 1 87 ? -17.332 -3.837 13.786 1.00 97.31 87 GLY A O 1
ATOM 675 N N . ASP A 1 88 ? -15.612 -2.857 12.707 1.00 97.94 88 ASP A N 1
ATOM 676 C CA . ASP A 1 88 ? -16.423 -1.966 11.879 1.00 97.94 88 ASP A CA 1
ATOM 677 C C . ASP A 1 88 ? -16.520 -2.507 10.444 1.00 97.94 88 ASP A C 1
ATOM 679 O O . ASP A 1 88 ? -15.619 -2.322 9.626 1.00 97.94 88 ASP A O 1
ATOM 683 N N . ASP A 1 89 ? -17.634 -3.171 10.135 1.00 96.25 89 ASP A N 1
ATOM 684 C CA . ASP A 1 89 ? -17.889 -3.767 8.818 1.00 96.25 89 ASP A CA 1
ATOM 685 C C . ASP A 1 89 ? -18.091 -2.720 7.702 1.00 96.25 89 ASP A C 1
ATOM 687 O O . ASP A 1 89 ? -18.130 -3.078 6.523 1.00 96.25 89 ASP A O 1
ATOM 691 N N . ALA A 1 90 ? -18.218 -1.429 8.038 1.00 98.38 90 ALA A N 1
ATOM 692 C CA . ALA A 1 90 ? -18.278 -0.354 7.048 1.00 98.38 90 ALA A CA 1
ATOM 693 C C . ALA A 1 90 ? -16.884 0.080 6.554 1.00 98.38 90 ALA A C 1
ATOM 695 O O . ALA A 1 90 ? -16.791 0.860 5.600 1.00 98.38 90 ALA A O 1
ATOM 696 N N . VAL A 1 91 ? -15.803 -0.411 7.175 1.00 98.88 91 VAL A N 1
ATOM 697 C CA . VAL A 1 91 ? -14.422 -0.047 6.835 1.00 98.88 91 VAL A CA 1
ATOM 698 C C . VAL A 1 91 ? -13.726 -1.163 6.054 1.00 98.88 91 VAL A C 1
ATOM 700 O O . VAL A 1 91 ? -13.707 -2.324 6.464 1.00 98.88 91 VAL A O 1
ATOM 703 N N . VAL A 1 92 ? -13.106 -0.784 4.938 1.00 98.88 92 VAL A N 1
ATOM 704 C CA . VAL A 1 92 ? -12.296 -1.638 4.056 1.00 98.88 92 VAL A CA 1
ATOM 705 C C . VAL A 1 92 ? -10.853 -1.137 4.072 1.00 98.88 92 VAL A C 1
ATOM 707 O O . VAL A 1 92 ? -10.622 0.072 4.140 1.00 98.88 92 VAL A O 1
ATOM 710 N N . PHE A 1 93 ? -9.880 -2.041 4.003 1.00 98.94 93 PHE A N 1
ATOM 711 C CA . PHE A 1 93 ? -8.454 -1.704 4.031 1.00 98.94 93 PHE A CA 1
ATOM 712 C C . PHE A 1 93 ? -7.809 -1.953 2.666 1.00 98.94 93 PHE A C 1
ATOM 714 O O . PHE A 1 93 ? -7.642 -3.105 2.287 1.00 98.94 93 PHE A O 1
ATOM 721 N N . ASP A 1 94 ? -7.432 -0.901 1.939 1.00 98.88 94 ASP A N 1
ATOM 722 C CA . ASP A 1 94 ? -6.606 -0.996 0.728 1.00 98.88 94 ASP A CA 1
ATOM 723 C C . ASP A 1 94 ? -5.129 -0.945 1.108 1.00 98.88 94 ASP A C 1
ATOM 725 O O . ASP A 1 94 ? -4.619 0.097 1.527 1.00 98.88 94 ASP A O 1
ATOM 729 N N . LEU A 1 95 ? -4.471 -2.109 1.045 1.00 98.81 95 LEU A N 1
ATOM 730 C CA . LEU A 1 95 ? -3.190 -2.347 1.713 1.00 98.81 95 LEU A CA 1
ATOM 731 C C . LEU A 1 95 ? -2.051 -1.478 1.172 1.00 98.81 95 LEU A C 1
ATOM 733 O O . LEU A 1 95 ? -1.120 -1.170 1.922 1.00 98.81 95 LEU A O 1
ATOM 737 N N . PHE A 1 96 ? -2.132 -1.067 -0.096 1.00 98.81 96 PHE A N 1
ATOM 738 C CA . PHE A 1 96 ? -1.243 -0.075 -0.695 1.00 98.81 96 PHE A CA 1
ATOM 739 C C . PHE A 1 96 ? -1.819 0.466 -2.008 1.00 98.81 96 PHE A C 1
ATOM 741 O O . PHE A 1 96 ? -2.115 -0.315 -2.913 1.00 98.81 96 PHE A O 1
ATOM 748 N N . ASN A 1 97 ? -1.889 1.794 -2.131 1.00 98.50 97 ASN A N 1
ATOM 749 C CA . ASN A 1 97 ? -2.559 2.505 -3.226 1.00 98.50 97 ASN A CA 1
ATOM 750 C C . ASN A 1 97 ? -2.203 1.986 -4.637 1.00 98.50 97 ASN A C 1
ATOM 752 O O . ASN A 1 97 ? -3.065 1.577 -5.413 1.00 98.50 97 ASN A O 1
ATOM 756 N N . GLU 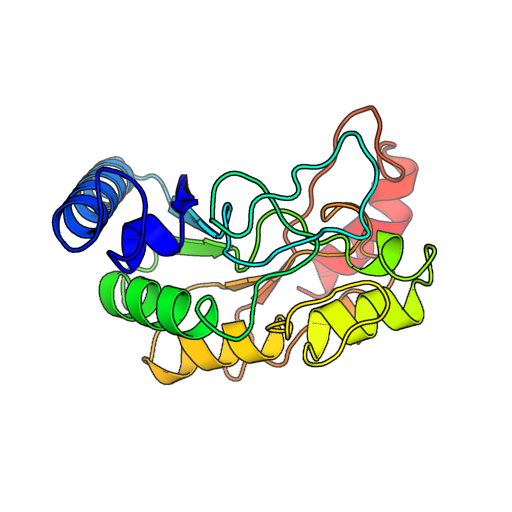A 1 98 ? -0.922 2.033 -5.011 1.00 97.94 98 GLU A N 1
ATOM 757 C CA . GLU A 1 98 ? -0.479 1.772 -6.388 1.00 97.94 98 GLU A CA 1
ATOM 758 C C . GLU A 1 98 ? 0.934 1.171 -6.403 1.00 97.94 98 GLU A C 1
ATOM 760 O O . GLU A 1 98 ? 1.909 1.902 -6.574 1.00 97.94 98 GLU A O 1
ATOM 765 N N . PRO A 1 99 ? 1.077 -0.153 -6.234 1.00 98.31 99 PRO A N 1
ATOM 766 C CA . PRO A 1 99 ? 2.359 -0.823 -6.387 1.00 98.31 99 PRO A CA 1
ATOM 767 C C . PRO A 1 99 ? 2.880 -0.736 -7.830 1.00 98.31 99 PRO A C 1
ATOM 769 O O . PRO A 1 99 ? 2.131 -0.894 -8.800 1.00 98.31 99 PRO A O 1
ATOM 772 N N . TYR A 1 100 ? 4.189 -0.543 -7.978 1.00 97.75 100 TYR A N 1
ATOM 773 C CA . TYR A 1 100 ? 4.892 -0.611 -9.270 1.00 97.75 100 TYR A CA 1
ATOM 774 C C . TYR A 1 100 ? 6.315 -1.209 -9.151 1.00 97.75 100 TYR A C 1
ATOM 776 O O . TYR A 1 100 ? 7.268 -0.682 -9.735 1.00 97.75 100 TYR A O 1
ATOM 784 N N . PRO A 1 101 ? 6.522 -2.312 -8.399 1.00 98.06 101 PRO A N 1
ATOM 785 C CA . PRO A 1 101 ? 7.859 -2.880 -8.195 1.00 98.06 101 PRO A CA 1
ATOM 786 C C . PRO A 1 101 ? 8.526 -3.345 -9.495 1.00 98.06 101 PRO A C 1
ATOM 788 O O . PRO A 1 101 ? 9.751 -3.341 -9.593 1.00 98.06 101 PRO A O 1
ATOM 791 N N . ASP A 1 102 ? 7.735 -3.696 -10.509 1.00 97.50 102 ASP A N 1
ATOM 792 C CA . ASP A 1 102 ? 8.227 -4.102 -11.819 1.00 97.50 102 ASP A CA 1
ATOM 793 C C . ASP A 1 102 ? 9.020 -2.991 -12.512 1.00 97.50 102 ASP A C 1
ATOM 795 O O . ASP A 1 102 ? 10.048 -3.273 -13.118 1.00 97.50 102 ASP A O 1
ATOM 799 N N . MET A 1 103 ? 8.617 -1.722 -12.374 1.00 96.31 103 MET A N 1
ATOM 800 C CA . MET A 1 103 ? 9.389 -0.599 -12.919 1.00 96.31 103 MET A CA 1
ATOM 801 C C . MET A 1 103 ? 10.790 -0.525 -12.296 1.00 96.31 103 MET A C 1
ATOM 803 O O . MET A 1 103 ? 11.756 -0.222 -12.995 1.00 96.31 103 MET A O 1
ATOM 807 N N . ALA A 1 104 ? 10.913 -0.808 -10.994 1.00 95.69 104 ALA A N 1
ATOM 808 C CA . ALA A 1 104 ? 12.206 -0.832 -10.317 1.00 95.69 104 ALA A CA 1
ATOM 809 C C . ALA A 1 104 ? 13.074 -2.017 -10.776 1.00 95.69 104 ALA A C 1
ATOM 811 O O . ALA A 1 104 ? 14.296 -1.892 -10.825 1.00 95.69 104 ALA A O 1
ATOM 812 N N . SER A 1 105 ? 12.458 -3.130 -11.180 1.00 96.12 105 SER A N 1
ATOM 813 C CA . SER A 1 105 ? 13.134 -4.321 -11.698 1.00 96.12 105 SER A CA 1
ATOM 814 C C . SER A 1 105 ? 13.216 -4.357 -13.231 1.00 96.12 105 SER A C 1
ATOM 816 O O . SER A 1 105 ? 12.977 -5.402 -13.834 1.00 96.12 105 SER A O 1
ATOM 818 N N . ASP A 1 106 ? 13.515 -3.225 -13.875 1.00 95.56 106 ASP A N 1
ATOM 819 C CA . ASP A 1 106 ? 13.647 -3.107 -15.339 1.00 95.56 106 ASP A CA 1
ATOM 820 C C . ASP A 1 106 ? 12.432 -3.649 -16.129 1.00 95.56 106 ASP A C 1
ATOM 822 O O . ASP A 1 106 ? 12.567 -4.210 -17.219 1.00 95.56 106 ASP A O 1
ATOM 826 N N . TRP A 1 107 ? 11.227 -3.458 -15.586 1.00 96.31 107 TRP A N 1
ATOM 827 C CA . TRP A 1 107 ? 9.937 -3.924 -16.118 1.00 96.31 107 TRP A CA 1
ATOM 828 C C . TRP A 1 107 ? 9.758 -5.450 -16.161 1.00 96.31 107 TRP A C 1
ATOM 830 O O . TRP A 1 107 ? 8.877 -5.955 -16.866 1.00 96.31 107 TRP A O 1
ATOM 840 N N . ASP A 1 108 ? 10.548 -6.202 -15.388 1.00 98.19 108 ASP A N 1
ATOM 841 C CA . ASP A 1 108 ? 10.347 -7.642 -15.208 1.00 98.19 108 ASP A CA 1
ATOM 842 C C . ASP A 1 108 ? 9.079 -7.922 -14.383 1.00 98.19 108 ASP A C 1
ATOM 844 O O . ASP A 1 108 ? 9.021 -7.698 -13.173 1.00 98.19 108 ASP A O 1
ATOM 848 N N . LYS A 1 109 ? 8.053 -8.456 -15.051 1.00 97.88 109 LYS A N 1
ATOM 849 C CA . LYS A 1 109 ? 6.762 -8.788 -14.435 1.00 97.88 109 LYS A CA 1
ATOM 850 C C . LYS A 1 109 ? 6.839 -9.906 -13.415 1.00 97.88 109 LYS A C 1
ATOM 852 O O . LYS A 1 109 ? 6.119 -9.854 -12.425 1.00 97.88 109 LYS A O 1
ATOM 857 N N . THR A 1 110 ? 7.695 -10.899 -13.638 1.00 98.38 110 THR A N 1
ATOM 858 C CA . THR A 1 110 ? 7.811 -12.024 -12.704 1.00 98.38 110 THR A CA 1
ATOM 859 C C . THR A 1 110 ? 8.419 -11.536 -11.397 1.00 98.38 110 THR A C 1
ATOM 861 O O . THR A 1 110 ? 7.886 -11.829 -10.329 1.00 98.38 110 THR A O 1
ATOM 864 N N . LEU A 1 111 ? 9.486 -10.733 -11.475 1.00 98.50 111 LEU A N 1
ATOM 865 C CA . LEU A 1 111 ? 10.086 -10.117 -10.290 1.00 98.50 111 LEU A CA 1
ATOM 866 C C . LEU A 1 111 ? 9.136 -9.120 -9.620 1.00 98.50 111 LEU A C 1
ATOM 868 O O . LEU A 1 111 ? 9.060 -9.096 -8.394 1.00 98.50 111 LEU A O 1
ATOM 872 N N . GLY A 1 112 ? 8.378 -8.348 -10.403 1.00 98.62 112 GLY A N 1
ATOM 873 C CA . GLY A 1 112 ? 7.356 -7.446 -9.882 1.00 98.62 112 GLY A CA 1
ATOM 874 C C . GLY A 1 112 ? 6.289 -8.175 -9.066 1.00 98.62 112 GLY A C 1
ATOM 875 O O . GLY A 1 112 ? 6.038 -7.803 -7.923 1.00 98.62 112 GLY A O 1
ATOM 876 N N . TRP A 1 113 ? 5.692 -9.237 -9.614 1.00 98.69 113 TRP A N 1
ATOM 877 C CA . TRP A 1 113 ? 4.661 -10.018 -8.923 1.00 98.69 113 TRP A CA 1
ATOM 878 C C . TRP A 1 113 ? 5.205 -10.763 -7.696 1.00 98.69 113 TRP A C 1
ATOM 880 O O . TRP A 1 113 ? 4.540 -10.801 -6.660 1.00 98.69 113 TRP A O 1
ATOM 890 N N . GLN A 1 114 ? 6.426 -11.305 -7.776 1.00 98.75 114 GLN A N 1
ATOM 891 C CA . GLN A 1 114 ? 7.108 -11.902 -6.622 1.00 98.75 114 GLN A CA 1
ATOM 892 C C . GLN A 1 114 ? 7.342 -10.867 -5.522 1.00 98.75 114 GLN A C 1
ATOM 894 O O . GLN A 1 114 ? 6.981 -11.114 -4.379 1.00 98.75 114 GLN A O 1
ATOM 899 N N . CYS A 1 115 ? 7.865 -9.689 -5.869 1.00 98.81 115 CYS A N 1
ATOM 900 C CA . CYS A 1 115 ? 8.054 -8.602 -4.914 1.00 98.81 115 CYS A CA 1
ATOM 901 C C . CYS A 1 115 ? 6.724 -8.148 -4.298 1.00 98.81 115 CYS A C 1
ATOM 903 O O . CYS A 1 115 ? 6.646 -7.961 -3.087 1.00 98.81 115 CYS A O 1
ATOM 905 N N . LEU A 1 116 ? 5.671 -8.012 -5.116 1.00 98.81 116 LEU A N 1
ATOM 906 C CA . LEU A 1 116 ? 4.346 -7.617 -4.651 1.00 98.81 116 LEU A CA 1
ATOM 907 C C . LEU A 1 116 ? 3.830 -8.569 -3.570 1.00 98.81 116 LEU A C 1
ATOM 909 O O . LEU A 1 116 ? 3.375 -8.103 -2.534 1.00 98.81 116 LEU A O 1
ATOM 913 N N . ARG A 1 117 ? 3.888 -9.885 -3.797 1.00 98.75 117 ARG A N 1
ATOM 914 C CA . ARG A 1 117 ? 3.373 -10.871 -2.836 1.00 98.75 117 ARG A CA 1
ATOM 915 C C . ARG A 1 117 ? 4.308 -11.061 -1.642 1.00 98.75 117 ARG A C 1
ATOM 917 O O . ARG A 1 117 ? 3.848 -10.983 -0.506 1.00 98.75 117 ARG A O 1
ATOM 924 N N . ASP A 1 118 ? 5.584 -11.326 -1.922 1.00 98.75 118 ASP A N 1
ATOM 925 C CA . ASP A 1 118 ? 6.547 -11.888 -0.966 1.00 98.75 118 ASP A CA 1
ATOM 926 C C . ASP A 1 118 ? 7.390 -10.826 -0.248 1.00 98.75 118 ASP A C 1
ATOM 928 O O . ASP A 1 118 ? 7.939 -11.108 0.813 1.00 98.75 118 ASP A O 1
ATOM 932 N N . GLY A 1 119 ? 7.536 -9.630 -0.825 1.00 98.62 119 GLY A N 1
ATOM 933 C CA . GLY A 1 119 ? 8.395 -8.582 -0.279 1.00 98.62 119 GLY A CA 1
ATOM 934 C C . GLY A 1 119 ? 9.870 -8.981 -0.150 1.00 98.62 119 GLY A C 1
ATOM 935 O O . GLY A 1 119 ? 10.442 -9.655 -1.012 1.00 98.62 119 GLY A O 1
ATOM 936 N N . GLY A 1 120 ? 10.511 -8.514 0.922 1.00 98.56 120 GLY A N 1
ATOM 937 C CA . GLY A 1 120 ? 11.924 -8.733 1.220 1.00 98.56 120 GLY A CA 1
ATOM 938 C C . GLY A 1 120 ? 12.863 -7.894 0.349 1.00 98.56 120 GLY A C 1
ATOM 939 O O . GLY A 1 120 ? 12.674 -6.691 0.156 1.00 98.56 120 GLY A O 1
ATOM 940 N N . THR A 1 121 ? 13.922 -8.520 -0.170 1.00 98.19 121 THR A N 1
ATOM 941 C CA . THR A 1 121 ? 14.880 -7.852 -1.064 1.00 98.19 121 THR A CA 1
ATOM 942 C C . THR A 1 121 ? 14.376 -7.885 -2.503 1.00 98.19 121 THR A C 1
ATOM 944 O O . THR A 1 121 ? 14.560 -8.879 -3.208 1.00 98.19 121 THR A O 1
ATOM 947 N N . CYS A 1 122 ? 13.806 -6.773 -2.961 1.00 98.19 122 CYS A N 1
ATOM 948 C CA . CYS A 1 122 ? 13.330 -6.622 -4.333 1.00 98.19 122 CYS A CA 1
ATOM 949 C C . CYS A 1 122 ? 14.351 -5.931 -5.247 1.00 98.19 122 CYS A C 1
ATOM 951 O O . CYS A 1 122 ? 15.048 -4.995 -4.851 1.00 98.19 122 CYS A O 1
ATOM 953 N N . ALA A 1 123 ? 14.425 -6.367 -6.506 1.00 97.19 123 ALA A N 1
ATOM 954 C CA . ALA A 1 123 ? 15.332 -5.780 -7.488 1.00 97.19 123 ALA A CA 1
ATOM 955 C C . ALA A 1 123 ? 15.024 -4.288 -7.722 1.00 97.19 123 ALA A C 1
ATOM 957 O O . ALA A 1 123 ? 13.879 -3.900 -7.930 1.00 97.19 123 ALA A O 1
ATOM 958 N N . GLY A 1 124 ? 16.066 -3.454 -7.670 1.00 95.69 124 GLY A N 1
ATOM 959 C CA . GLY A 1 124 ? 15.974 -2.008 -7.894 1.00 95.69 124 GLY A CA 1
ATOM 960 C C . GLY A 1 124 ? 15.399 -1.186 -6.739 1.00 95.69 124 GLY A C 1
ATOM 961 O O . GLY A 1 124 ? 15.452 0.043 -6.810 1.00 95.69 124 GLY A O 1
ATOM 962 N N . ILE A 1 125 ? 14.917 -1.824 -5.667 1.00 97.31 125 ILE A N 1
ATOM 963 C CA . ILE A 1 125 ? 14.420 -1.161 -4.456 1.00 97.31 125 ILE A CA 1
ATOM 964 C C . ILE A 1 125 ? 15.494 -1.255 -3.364 1.00 97.31 125 ILE A C 1
ATOM 966 O O . ILE A 1 125 ? 16.021 -2.326 -3.078 1.00 97.31 125 ILE A O 1
ATOM 970 N N . GLY A 1 126 ? 15.878 -0.107 -2.797 1.00 95.81 126 GLY A N 1
ATOM 971 C CA . GLY A 1 126 ? 17.011 -0.005 -1.867 1.00 95.81 126 GLY A CA 1
ATOM 972 C C . GLY A 1 126 ? 16.678 -0.240 -0.390 1.00 95.81 126 GLY A C 1
ATOM 973 O O . GLY A 1 126 ? 17.598 -0.390 0.413 1.00 95.81 126 GLY A O 1
ATOM 974 N N . TYR A 1 127 ? 15.395 -0.244 -0.029 1.00 97.31 127 TYR A N 1
ATOM 975 C CA . TYR A 1 127 ? 14.897 -0.590 1.304 1.00 97.31 127 TYR A CA 1
ATOM 976 C C . TYR A 1 127 ? 14.286 -1.998 1.289 1.00 97.31 127 TYR A C 1
ATOM 978 O O . TYR A 1 127 ? 13.930 -2.512 0.230 1.00 97.31 127 TYR A O 1
ATOM 986 N N . GLU A 1 128 ? 14.184 -2.627 2.459 1.00 98.50 128 GLU A N 1
ATOM 987 C CA . GLU A 1 128 ? 13.495 -3.912 2.603 1.00 98.50 128 GLU A CA 1
ATOM 988 C C . GLU A 1 128 ? 11.989 -3.707 2.430 1.00 98.50 128 GLU A C 1
ATOM 990 O O . GLU A 1 128 ? 11.405 -2.835 3.074 1.00 98.50 128 GLU A O 1
ATOM 995 N N . VAL A 1 129 ? 11.378 -4.473 1.532 1.00 98.88 129 VAL A N 1
ATOM 996 C CA . VAL A 1 129 ? 9.975 -4.322 1.136 1.00 98.88 129 VAL A CA 1
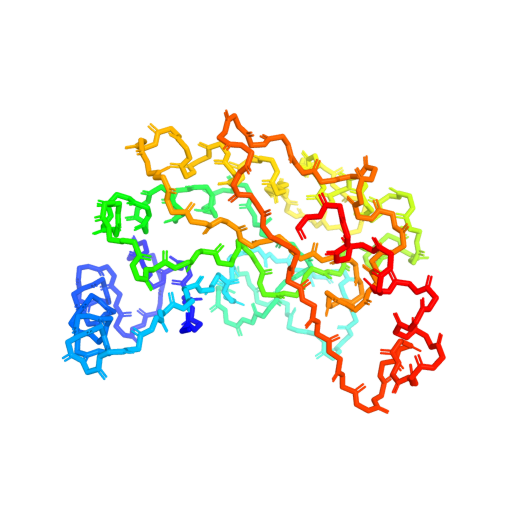ATOM 997 C C . VAL A 1 129 ? 9.075 -5.164 2.033 1.00 98.88 129 VAL A C 1
ATOM 999 O O . VAL A 1 129 ? 9.361 -6.340 2.244 1.00 98.88 129 VAL A O 1
ATOM 1002 N N . ALA A 1 130 ? 7.962 -4.593 2.494 1.00 98.88 130 ALA A N 1
ATOM 1003 C CA . ALA A 1 130 ? 6.831 -5.387 2.967 1.00 98.88 130 ALA A CA 1
ATOM 1004 C C . ALA A 1 130 ? 6.000 -5.827 1.759 1.00 98.88 130 ALA A C 1
ATOM 1006 O O . ALA A 1 130 ? 5.482 -4.993 1.006 1.00 98.88 130 ALA A O 1
ATOM 1007 N N . GLY A 1 131 ? 5.882 -7.138 1.570 1.00 98.81 131 GLY A N 1
ATOM 1008 C CA . GLY A 1 131 ? 4.979 -7.714 0.584 1.00 98.81 131 GLY A CA 1
ATOM 1009 C C . GLY A 1 131 ? 3.529 -7.595 1.041 1.00 98.81 131 GLY A C 1
ATOM 1010 O O . GLY A 1 131 ? 3.230 -7.370 2.214 1.00 98.81 131 GLY A O 1
ATOM 1011 N N . MET A 1 132 ? 2.592 -7.805 0.122 1.00 98.88 132 MET A N 1
ATOM 1012 C CA . MET A 1 132 ? 1.169 -7.824 0.455 1.00 98.88 132 MET A CA 1
ATOM 1013 C C . MET A 1 132 ? 0.836 -8.956 1.437 1.00 98.88 132 MET A C 1
ATOM 1015 O O . MET A 1 132 ? -0.095 -8.794 2.220 1.00 98.88 132 MET A O 1
ATOM 1019 N N . GLN A 1 133 ? 1.601 -10.060 1.461 1.00 98.88 133 GLN A N 1
ATOM 1020 C CA . GLN A 1 133 ? 1.435 -11.091 2.491 1.00 98.88 133 GLN A CA 1
ATOM 1021 C C . GLN A 1 133 ? 1.762 -10.560 3.892 1.00 98.88 133 GLN A C 1
ATOM 1023 O O . GLN A 1 133 ? 0.966 -10.767 4.802 1.00 98.88 133 GLN A O 1
ATOM 1028 N N . ASP A 1 134 ? 2.864 -9.818 4.056 1.00 98.94 134 ASP A N 1
ATOM 1029 C CA . ASP A 1 134 ? 3.238 -9.229 5.350 1.00 98.94 134 ASP A CA 1
ATOM 1030 C C . ASP A 1 134 ? 2.142 -8.291 5.868 1.00 98.94 134 ASP A C 1
ATOM 1032 O O . ASP A 1 134 ? 1.853 -8.249 7.064 1.00 98.94 134 ASP A O 1
ATOM 1036 N N . LEU A 1 135 ? 1.508 -7.537 4.963 1.00 98.94 135 LEU A N 1
ATOM 1037 C CA . LEU A 1 135 ? 0.446 -6.598 5.318 1.00 98.94 135 LEU A CA 1
ATOM 1038 C C . LEU A 1 135 ? -0.882 -7.301 5.633 1.00 98.94 135 LEU A C 1
ATOM 1040 O O . LEU A 1 135 ? -1.576 -6.885 6.563 1.00 98.94 135 LEU A O 1
ATOM 1044 N N . VAL A 1 136 ? -1.223 -8.377 4.913 1.00 98.94 136 VAL A N 1
ATOM 1045 C CA . VAL A 1 136 ? -2.361 -9.245 5.262 1.00 98.94 136 VAL A CA 1
ATOM 1046 C C . VAL A 1 136 ? -2.159 -9.826 6.659 1.00 98.94 136 VAL A C 1
ATOM 1048 O O . VAL A 1 136 ? -3.052 -9.705 7.500 1.00 98.94 136 VAL A O 1
ATOM 1051 N N . ASP A 1 137 ? -0.984 -10.394 6.927 1.00 98.94 137 ASP A N 1
ATOM 1052 C CA . ASP A 1 137 ? -0.655 -11.001 8.217 1.00 98.94 137 ASP A CA 1
ATOM 1053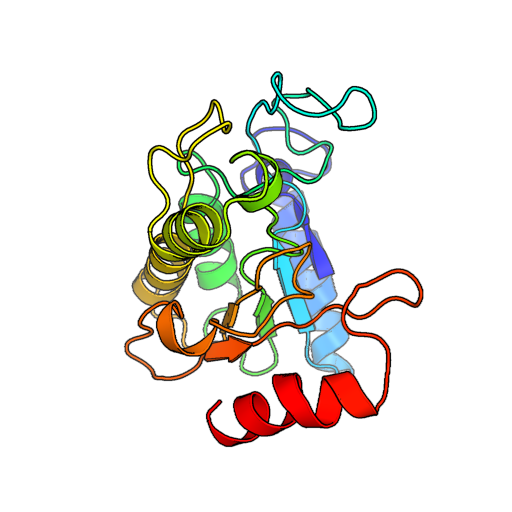 C C . ASP A 1 137 ? -0.715 -9.953 9.338 1.00 98.94 137 ASP A C 1
ATOM 1055 O O . ASP A 1 137 ? -1.391 -10.166 10.345 1.00 98.94 137 ASP A O 1
ATOM 1059 N N . ALA A 1 138 ? -0.132 -8.766 9.124 1.00 98.94 138 ALA A N 1
ATOM 1060 C CA . ALA A 1 138 ? -0.169 -7.666 10.088 1.00 98.94 138 ALA A CA 1
ATOM 1061 C C . ALA A 1 138 ? -1.595 -7.234 10.459 1.00 98.94 138 ALA A C 1
ATOM 1063 O O . ALA A 1 138 ? -1.863 -6.933 11.624 1.00 98.94 138 ALA A O 1
ATOM 1064 N N . VAL A 1 139 ? -2.526 -7.216 9.498 1.00 98.94 139 VAL A N 1
ATOM 1065 C CA . VAL A 1 139 ? -3.939 -6.946 9.793 1.00 98.94 139 VAL A CA 1
ATOM 1066 C C . VAL A 1 139 ? -4.576 -8.122 10.530 1.00 98.94 139 VAL A C 1
ATOM 1068 O O . VAL A 1 139 ? -5.229 -7.920 11.559 1.00 98.94 139 VAL A O 1
ATOM 1071 N N . ARG A 1 140 ? -4.428 -9.350 10.022 1.00 98.81 140 ARG A N 1
ATOM 1072 C CA . ARG A 1 140 ? -5.131 -10.524 10.561 1.00 98.81 140 ARG A CA 1
ATOM 1073 C C . ARG A 1 140 ? -4.655 -10.913 11.959 1.00 98.81 140 ARG A C 1
ATOM 1075 O O . ARG A 1 140 ? -5.488 -11.320 12.771 1.00 98.81 140 ARG A O 1
ATOM 1082 N N . ASP A 1 141 ? -3.393 -10.667 12.297 1.00 98.75 141 ASP A N 1
ATOM 1083 C CA . ASP A 1 141 ? -2.837 -10.889 13.638 1.00 98.75 141 ASP A CA 1
ATOM 1084 C C . ASP A 1 141 ? -3.504 -10.023 14.726 1.00 98.75 141 ASP A C 1
ATOM 1086 O O . ASP A 1 141 ? -3.502 -10.386 15.905 1.00 98.75 141 ASP A O 1
ATOM 1090 N N . THR A 1 142 ? -4.158 -8.915 14.355 1.00 98.81 142 THR A N 1
ATOM 1091 C CA . THR A 1 142 ? -4.958 -8.093 15.291 1.00 98.81 142 THR A CA 1
ATOM 1092 C C . THR A 1 142 ? -6.338 -8.685 15.609 1.00 98.81 142 THR A C 1
ATOM 1094 O O . THR A 1 142 ? -7.039 -8.212 16.520 1.00 98.81 142 THR A O 1
ATOM 1097 N N . GLY A 1 143 ? -6.754 -9.703 14.847 1.00 98.56 143 GLY A N 1
ATOM 1098 C CA . GLY A 1 143 ? -8.108 -10.252 14.834 1.00 98.56 143 GLY A CA 1
ATOM 1099 C C . GLY A 1 143 ? -9.106 -9.456 13.985 1.00 98.56 143 GLY A C 1
ATOM 1100 O O . GLY A 1 143 ? -10.307 -9.703 14.090 1.00 98.56 143 GLY A O 1
ATOM 1101 N N . ALA A 1 144 ? -8.649 -8.494 13.177 1.00 98.69 144 ALA A N 1
ATOM 1102 C CA . ALA A 1 144 ? -9.512 -7.742 12.271 1.00 98.69 144 ALA A CA 1
ATOM 1103 C C . ALA A 1 144 ? -10.084 -8.633 11.160 1.00 98.69 144 ALA A C 1
ATOM 1105 O O . ALA A 1 144 ? -9.357 -9.370 10.492 1.00 98.69 144 ALA A O 1
ATOM 1106 N N . THR A 1 145 ? -11.390 -8.515 10.922 1.00 98.62 145 THR A N 1
ATOM 1107 C CA . THR A 1 145 ? -12.135 -9.272 9.902 1.00 98.62 145 THR A CA 1
ATOM 1108 C C . THR A 1 145 ? -12.547 -8.421 8.702 1.00 98.62 145 THR A C 1
ATOM 1110 O O . THR A 1 145 ? -13.221 -8.925 7.809 1.00 98.62 145 THR A O 1
ATOM 1113 N N . ASN A 1 146 ? -12.142 -7.146 8.668 1.00 98.69 146 ASN A N 1
ATOM 1114 C CA . ASN A 1 146 ? -12.413 -6.209 7.577 1.00 98.69 146 ASN A CA 1
ATOM 1115 C C . ASN A 1 146 ? -11.994 -6.791 6.216 1.00 98.69 146 ASN A C 1
ATOM 1117 O O . ASN A 1 146 ? -11.040 -7.576 6.138 1.00 98.69 146 ASN A O 1
ATOM 1121 N N . ILE A 1 147 ? -12.689 -6.386 5.151 1.00 98.56 147 ILE A N 1
ATOM 1122 C CA . ILE A 1 147 ? -12.285 -6.712 3.777 1.00 98.56 147 ILE A CA 1
ATOM 1123 C C . ILE A 1 147 ? -10.918 -6.076 3.517 1.00 98.56 147 ILE A C 1
ATOM 1125 O O . ILE A 1 147 ? -10.700 -4.906 3.848 1.00 98.56 147 ILE A O 1
ATOM 1129 N N . LEU A 1 148 ? -10.020 -6.851 2.915 1.00 98.81 148 LEU A N 1
ATOM 1130 C CA . LEU A 1 148 ? -8.718 -6.377 2.460 1.00 98.81 148 LEU A CA 1
ATOM 1131 C C . LEU A 1 148 ? -8.760 -6.165 0.952 1.00 98.81 148 LEU A C 1
ATOM 1133 O O . LEU A 1 148 ? -9.229 -7.025 0.219 1.00 98.81 148 LEU A O 1
ATOM 1137 N N . MET A 1 149 ? -8.261 -5.039 0.472 1.00 98.75 149 MET A N 1
ATOM 1138 C CA . MET A 1 149 ? -8.039 -4.786 -0.941 1.00 98.75 149 MET A CA 1
ATOM 1139 C C . MET A 1 149 ? -6.546 -4.890 -1.240 1.00 98.75 149 MET A C 1
ATOM 1141 O O . MET A 1 149 ? -5.716 -4.346 -0.512 1.00 98.75 149 MET A O 1
ATOM 1145 N N . VAL A 1 150 ? -6.212 -5.622 -2.307 1.00 98.50 150 VAL A N 1
ATOM 1146 C CA . VAL A 1 150 ? -4.828 -5.811 -2.757 1.00 98.50 150 VAL A CA 1
ATOM 1147 C C . VAL A 1 150 ? -4.667 -5.324 -4.195 1.00 98.50 150 VAL A C 1
ATOM 1149 O O . VAL A 1 150 ? -5.397 -5.724 -5.113 1.00 98.50 150 VAL A O 1
ATOM 1152 N N . GLY A 1 151 ? -3.678 -4.451 -4.385 1.00 97.75 151 GLY A N 1
ATOM 1153 C CA . GLY A 1 151 ? -3.287 -3.879 -5.668 1.00 97.75 151 GLY A CA 1
ATOM 1154 C C . GLY A 1 151 ? -2.691 -4.889 -6.653 1.00 97.75 151 GLY A C 1
ATOM 1155 O O . GLY A 1 151 ? -2.725 -6.102 -6.469 1.00 97.75 151 GLY A O 1
ATOM 1156 N N . GLY A 1 152 ? -2.244 -4.385 -7.798 1.00 97.62 152 GLY A N 1
ATOM 1157 C CA . GLY A 1 152 ? -1.558 -5.159 -8.843 1.00 97.62 152 GLY A CA 1
ATOM 1158 C C . GLY A 1 152 ? -0.281 -4.441 -9.258 1.00 97.62 152 GLY A C 1
ATOM 1159 O O . GLY A 1 152 ? 0.135 -3.507 -8.579 1.00 97.62 152 GLY A O 1
ATOM 1160 N N . LEU A 1 153 ? 0.316 -4.839 -10.378 1.00 98.31 153 LEU A N 1
ATOM 1161 C CA . LEU A 1 153 ? 1.458 -4.113 -10.944 1.00 98.31 153 LEU A CA 1
ATOM 1162 C C . LEU A 1 153 ? 1.004 -2.904 -11.771 1.00 98.31 153 LEU A C 1
ATOM 1164 O O . LEU A 1 153 ? -0.192 -2.713 -12.009 1.00 98.31 153 LEU A O 1
ATOM 1168 N N . GLU A 1 154 ? 1.974 -2.117 -12.245 1.00 97.19 154 GLU A N 1
ATOM 1169 C CA . GLU A 1 154 ? 1.737 -0.916 -13.057 1.00 97.19 154 GLU A CA 1
ATOM 1170 C C . GLU A 1 154 ? 0.713 0.032 -12.417 1.00 97.19 154 GLU A C 1
ATOM 1172 O O . GLU A 1 154 ? -0.305 0.364 -13.031 1.00 97.19 154 GLU A O 1
ATOM 1177 N N . TRP A 1 155 ? 0.962 0.448 -11.172 1.00 97.69 155 TRP A N 1
ATOM 1178 C CA . TRP A 1 155 ? 0.048 1.309 -10.416 1.00 97.69 155 TRP A CA 1
ATOM 1179 C C . TRP A 1 155 ? -1.355 0.710 -10.348 1.00 97.69 155 TRP A C 1
ATOM 1181 O O . TRP A 1 155 ? -2.353 1.357 -10.661 1.00 97.69 155 TRP A O 1
ATOM 1191 N N . THR A 1 156 ? -1.425 -0.573 -9.990 1.00 97.50 156 THR A N 1
ATOM 1192 C CA . THR A 1 156 ? -2.690 -1.295 -9.826 1.00 97.50 156 THR A CA 1
ATOM 1193 C C . THR A 1 156 ? -3.508 -1.452 -11.128 1.00 97.50 156 THR A C 1
ATOM 1195 O O . THR A 1 156 ? -4.675 -1.842 -11.069 1.00 97.50 156 THR A O 1
ATOM 1198 N N . ASN A 1 157 ? -2.931 -1.226 -12.320 1.00 97.88 157 ASN A N 1
ATOM 1199 C CA . ASN A 1 157 ? -3.626 -1.436 -13.601 1.00 97.88 157 ASN A CA 1
ATOM 1200 C C . ASN A 1 157 ? -3.467 -2.855 -14.173 1.00 97.88 157 ASN A C 1
ATOM 1202 O O . ASN A 1 157 ? -4.397 -3.343 -14.818 1.00 97.88 157 ASN A O 1
ATOM 1206 N N . ASP A 1 158 ? -2.327 -3.516 -13.939 1.00 97.25 158 ASP A N 1
ATOM 1207 C CA . ASP A 1 158 ? -2.062 -4.874 -14.428 1.00 97.25 158 ASP A CA 1
ATOM 1208 C C . ASP A 1 158 ? -2.585 -5.926 -13.441 1.00 97.25 158 ASP A C 1
ATOM 1210 O O . ASP A 1 158 ? -2.179 -5.978 -12.275 1.00 97.25 158 ASP A O 1
ATOM 1214 N N . LYS A 1 159 ? -3.497 -6.776 -13.926 1.00 96.50 159 LYS A N 1
ATOM 1215 C CA . LYS A 1 159 ? -4.187 -7.817 -13.148 1.00 96.50 159 LYS A CA 1
ATOM 1216 C C . LYS A 1 159 ? -4.024 -9.227 -13.692 1.00 96.50 159 LYS A C 1
ATOM 1218 O O . LYS A 1 159 ? -4.579 -10.165 -13.127 1.00 96.50 159 LYS A O 1
ATOM 1223 N N . ARG A 1 160 ? -3.223 -9.395 -14.745 1.00 95.38 160 ARG A N 1
ATOM 1224 C CA . ARG A 1 160 ? -3.153 -10.648 -15.513 1.00 95.38 160 ARG A CA 1
ATOM 1225 C C . ARG A 1 160 ? -2.685 -11.851 -14.696 1.00 95.38 160 ARG A C 1
ATOM 1227 O O . ARG A 1 160 ? -3.114 -12.962 -14.980 1.00 95.38 160 ARG A O 1
ATOM 1234 N N . GLU A 1 161 ? -1.843 -11.639 -13.683 1.00 97.00 161 GLU A N 1
ATOM 1235 C CA . GLU A 1 161 ? -1.364 -12.713 -12.797 1.00 97.00 161 GLU A CA 1
ATOM 1236 C C . GLU A 1 161 ? -1.839 -12.552 -11.347 1.00 97.00 161 GLU A C 1
ATOM 1238 O O . GLU A 1 161 ? -1.341 -13.236 -10.457 1.00 97.00 161 GLU A O 1
ATOM 1243 N N . TRP A 1 162 ? -2.833 -11.693 -11.093 1.00 97.88 162 TRP A N 1
ATOM 1244 C CA . TRP A 1 162 ? -3.261 -11.375 -9.729 1.00 97.88 162 TRP A CA 1
ATOM 1245 C C . TRP A 1 162 ? -3.686 -12.630 -8.952 1.00 97.88 162 TRP A C 1
ATOM 1247 O O . TRP A 1 162 ? -3.203 -12.835 -7.849 1.00 97.88 162 TRP A O 1
ATOM 1257 N N . LEU A 1 163 ? -4.471 -13.543 -9.542 1.00 96.69 163 LEU A N 1
ATOM 1258 C CA . LEU A 1 163 ? -4.874 -14.797 -8.874 1.00 96.69 163 LEU A CA 1
ATOM 1259 C C . LEU A 1 163 ? -3.695 -15.724 -8.544 1.00 96.69 163 LEU A C 1
ATOM 1261 O O . LEU A 1 163 ? -3.754 -16.480 -7.580 1.00 96.69 163 LEU A O 1
ATOM 1265 N N . ALA A 1 164 ? -2.622 -15.688 -9.338 1.00 97.56 164 ALA A N 1
ATOM 1266 C CA . ALA A 1 164 ? -1.443 -16.520 -9.103 1.00 97.56 164 ALA A CA 1
ATOM 1267 C C . ALA A 1 164 ? -0.549 -15.969 -7.977 1.00 97.56 164 ALA A C 1
ATOM 1269 O O . ALA A 1 164 ? 0.211 -16.725 -7.365 1.00 97.56 164 ALA A O 1
ATOM 1270 N N . TYR A 1 165 ? -0.636 -14.663 -7.711 1.00 97.94 165 TYR A N 1
ATOM 1271 C CA . TYR A 1 165 ? 0.202 -13.951 -6.746 1.00 97.94 165 TYR A CA 1
ATOM 1272 C C . TYR A 1 165 ? -0.579 -13.277 -5.618 1.00 97.94 165 TYR A C 1
ATOM 1274 O O . TYR A 1 165 ? 0.028 -12.579 -4.809 1.00 97.94 165 TYR A O 1
ATOM 1282 N N . MET A 1 166 ? -1.893 -13.484 -5.522 1.00 96.62 166 MET A N 1
ATOM 1283 C CA . MET A 1 166 ? -2.672 -12.956 -4.409 1.00 96.62 166 MET A CA 1
ATOM 1284 C C . MET A 1 166 ? -2.114 -13.515 -3.090 1.00 96.62 166 MET A C 1
ATOM 1286 O O . MET A 1 166 ? -1.766 -14.702 -3.031 1.00 96.62 166 MET A O 1
ATOM 1290 N N . PRO A 1 167 ? -1.982 -12.686 -2.043 1.00 97.94 167 PRO A N 1
ATOM 1291 C CA . PRO A 1 167 ? -1.591 -13.184 -0.736 1.00 97.94 167 PRO A CA 1
ATOM 1292 C C . PRO A 1 167 ? -2.677 -14.117 -0.189 1.00 97.94 167 PRO A C 1
ATOM 1294 O O . PRO A 1 167 ? -3.854 -14.021 -0.537 1.00 97.94 167 PRO A O 1
ATOM 1297 N N . ASN A 1 168 ? -2.271 -15.030 0.682 1.00 98.25 168 ASN A N 1
ATOM 1298 C CA . ASN A 1 168 ? -3.177 -15.925 1.375 1.00 98.25 168 ASN A CA 1
ATOM 1299 C C . ASN A 1 168 ? -3.797 -15.200 2.576 1.00 98.25 168 ASN A C 1
ATOM 1301 O O . ASN A 1 168 ? -3.108 -14.959 3.569 1.00 98.25 168 ASN A O 1
ATOM 1305 N N . ASP A 1 169 ? -5.097 -14.920 2.513 1.00 98.31 169 ASP A N 1
ATOM 1306 C CA . ASP A 1 169 ? -5.885 -14.477 3.664 1.00 98.31 169 ASP A CA 1
ATOM 1307 C C . ASP A 1 169 ? -6.605 -15.674 4.300 1.00 98.31 169 ASP A C 1
ATOM 1309 O O . ASP A 1 169 ? -7.433 -16.295 3.637 1.00 98.31 169 ASP A O 1
ATOM 1313 N N . PRO A 1 170 ? -6.362 -15.999 5.583 1.00 98.19 170 PRO A N 1
ATOM 1314 C CA . PRO A 1 170 ? -7.043 -17.104 6.262 1.00 98.19 170 PRO A CA 1
ATOM 1315 C C . PRO A 1 170 ? -8.570 -16.955 6.356 1.00 98.19 170 PRO A C 1
ATOM 1317 O O . PRO A 1 170 ? -9.240 -17.914 6.744 1.00 98.19 170 PRO A O 1
ATOM 1320 N N . LEU A 1 171 ? -9.120 -15.770 6.072 1.00 97.88 171 LEU A N 1
ATOM 1321 C CA . LEU A 1 171 ? -10.562 -15.520 6.047 1.00 97.88 171 LEU A CA 1
ATOM 1322 C C . LEU A 1 171 ? -11.176 -15.574 4.645 1.00 97.88 171 LEU A C 1
ATOM 1324 O O . LEU A 1 171 ? -12.391 -15.410 4.544 1.00 97.88 171 LEU A O 1
ATOM 1328 N N . ASP A 1 172 ? -10.368 -15.763 3.595 1.00 96.50 172 ASP A N 1
ATOM 1329 C CA . ASP A 1 172 ? -10.800 -15.663 2.196 1.00 96.50 172 ASP A CA 1
ATOM 1330 C C . ASP A 1 172 ? -11.602 -14.365 1.929 1.00 96.50 172 ASP A C 1
ATOM 1332 O O . ASP A 1 172 ? -12.623 -14.375 1.244 1.00 96.50 172 ASP A O 1
ATOM 1336 N N . ASN A 1 173 ? -11.171 -13.238 2.519 1.00 96.50 173 ASN A N 1
ATOM 1337 C CA . ASN A 1 173 ? -11.893 -11.959 2.510 1.00 96.50 173 ASN A CA 1
ATOM 1338 C C . ASN A 1 173 ? -11.046 -10.831 1.887 1.00 96.50 173 ASN A C 1
ATOM 1340 O O . ASN A 1 173 ? -10.921 -9.730 2.444 1.00 96.50 173 ASN A O 1
ATOM 1344 N N . ILE A 1 174 ? -10.444 -11.138 0.731 1.00 97.06 174 ILE A N 1
ATOM 1345 C CA . ILE A 1 174 ? -9.681 -10.206 -0.108 1.00 97.06 174 ILE A CA 1
ATOM 1346 C C . ILE A 1 174 ? -10.489 -9.836 -1.357 1.00 97.06 174 ILE A C 1
ATOM 1348 O O . ILE A 1 174 ? -11.060 -10.700 -2.011 1.00 97.06 174 ILE A O 1
ATOM 1352 N N . ALA A 1 175 ? -10.436 -8.562 -1.740 1.00 97.31 175 ALA A N 1
ATOM 1353 C CA . ALA A 1 175 ? -10.845 -8.046 -3.040 1.00 97.31 175 ALA A CA 1
ATOM 1354 C C . ALA A 1 175 ? -9.636 -7.500 -3.829 1.00 97.31 175 ALA A C 1
ATOM 1356 O O . ALA A 1 175 ? -8.638 -7.047 -3.263 1.00 97.31 175 ALA A O 1
ATOM 1357 N N . ALA A 1 176 ? -9.728 -7.483 -5.159 1.00 97.44 176 ALA A N 1
ATOM 1358 C CA . ALA A 1 176 ? -8.731 -6.827 -6.004 1.00 97.44 176 ALA A CA 1
ATOM 1359 C C . ALA A 1 176 ? -9.037 -5.321 -6.149 1.00 97.44 176 ALA A C 1
ATOM 1361 O O . ALA A 1 176 ? -10.107 -4.947 -6.628 1.00 97.44 176 ALA A O 1
ATOM 1362 N N . SER A 1 177 ? -8.087 -4.446 -5.799 1.00 96.50 177 SER A N 1
ATOM 1363 C CA . SER A 1 177 ? -8.152 -3.009 -6.146 1.00 96.50 177 SER A CA 1
ATOM 1364 C C . SER A 1 177 ? -7.749 -2.818 -7.610 1.00 96.50 177 SER A C 1
ATOM 1366 O O . SER A 1 177 ? -6.836 -3.508 -8.043 1.00 96.50 177 SER A O 1
ATOM 1368 N N . TRP A 1 178 ? -8.366 -1.937 -8.405 1.00 96.88 178 TRP A N 1
ATOM 1369 C CA . TRP A 1 178 ? -7.963 -1.704 -9.807 1.00 96.88 178 TRP A CA 1
ATOM 1370 C C . TRP A 1 178 ? -8.066 -0.229 -10.198 1.00 96.88 178 TRP A C 1
ATOM 1372 O O . TRP A 1 178 ? -9.115 0.395 -10.035 1.00 96.88 178 TRP A O 1
ATOM 1382 N N . HIS A 1 179 ? -6.978 0.330 -10.732 1.00 97.31 179 HIS A N 1
ATOM 1383 C CA . HIS A 1 179 ? -6.896 1.733 -11.137 1.00 97.31 179 HIS A CA 1
ATOM 1384 C C . HIS A 1 179 ? -6.828 1.836 -12.664 1.00 97.31 179 HIS A C 1
ATOM 1386 O O . HIS A 1 179 ? -5.920 1.307 -13.310 1.00 97.31 179 HIS A O 1
ATOM 1392 N N . SER A 1 180 ? -7.793 2.535 -13.265 1.00 96.12 180 SER A N 1
ATOM 1393 C CA . SER A 1 180 ? -7.911 2.685 -14.719 1.00 96.12 180 SER A CA 1
ATOM 1394 C C . SER A 1 180 ? -8.091 4.144 -15.113 1.00 96.12 180 SER A C 1
ATOM 1396 O O . SER A 1 180 ? -9.194 4.690 -15.078 1.00 96.12 180 SER A O 1
ATOM 1398 N N . TYR A 1 181 ? -6.995 4.762 -15.546 1.00 96.06 181 TYR A N 1
ATOM 1399 C CA . TYR A 1 181 ? -6.977 6.109 -16.110 1.00 96.06 181 TYR A CA 1
ATOM 1400 C C . TYR A 1 181 ? -6.811 6.064 -17.623 1.00 96.06 181 TYR A C 1
ATOM 1402 O O . TYR A 1 181 ? -6.249 5.118 -18.151 1.00 96.06 181 TYR A O 1
ATOM 1410 N N . SER A 1 182 ? -7.210 7.117 -18.341 1.00 96.00 182 SER A N 1
ATOM 1411 C CA . SER A 1 182 ? -7.193 7.163 -19.816 1.00 96.00 182 SER A CA 1
ATOM 1412 C C . SER A 1 182 ? -5.812 7.011 -20.480 1.00 96.00 182 SER A C 1
ATOM 1414 O O . SER A 1 182 ? -5.735 6.990 -21.705 1.00 96.00 182 SER A O 1
ATOM 1416 N N . PHE A 1 183 ? -4.730 6.974 -19.701 1.00 93.19 183 PHE A N 1
ATOM 1417 C CA . PHE A 1 183 ? -3.348 6.803 -20.160 1.00 93.19 183 PHE A CA 1
ATOM 1418 C C . PHE A 1 183 ? -2.746 5.436 -19.796 1.00 93.19 183 PHE A C 1
ATOM 1420 O O . PHE A 1 183 ? -1.592 5.180 -20.132 1.00 93.19 183 PHE A O 1
ATOM 1427 N N . ASN A 1 184 ? -3.505 4.571 -19.121 1.00 95.75 184 ASN A N 1
ATOM 1428 C CA . ASN A 1 184 ? -3.042 3.245 -18.731 1.00 95.75 184 ASN A CA 1
ATOM 1429 C C . ASN A 1 184 ? -3.057 2.261 -19.914 1.00 95.75 184 ASN A C 1
ATOM 1431 O O . ASN A 1 184 ? -3.596 2.539 -20.989 1.00 95.75 184 ASN A O 1
ATOM 1435 N N . ARG A 1 185 ? -2.485 1.071 -19.702 1.00 93.62 185 ARG A N 1
ATOM 1436 C CA . ARG A 1 185 ? -2.492 -0.018 -20.685 1.00 93.62 185 ARG A CA 1
ATOM 1437 C C . ARG A 1 185 ? -3.879 -0.647 -20.817 1.00 93.62 185 ARG A C 1
ATOM 1439 O O . ARG A 1 185 ? -4.351 -0.861 -21.933 1.00 93.62 185 ARG A O 1
ATOM 1446 N N . CYS A 1 186 ? -4.537 -0.946 -19.698 1.00 95.38 186 CYS A N 1
ATOM 1447 C CA . CYS A 1 186 ? -5.876 -1.525 -19.682 1.00 95.38 186 CYS A CA 1
ATOM 1448 C C . CYS A 1 186 ? -6.944 -0.443 -19.505 1.00 95.38 186 CYS A C 1
ATOM 1450 O O . CYS A 1 186 ? -7.305 -0.095 -18.383 1.00 95.38 186 CYS A O 1
ATOM 1452 N N . VAL A 1 187 ? -7.419 0.116 -20.623 1.00 96.00 187 VAL A N 1
ATOM 1453 C CA . VAL A 1 187 ? -8.334 1.283 -20.641 1.00 96.00 187 VAL A CA 1
ATOM 1454 C C . VAL A 1 187 ? -9.506 1.149 -21.604 1.00 96.00 187 VAL A C 1
ATOM 1456 O O . VAL A 1 187 ? -10.352 2.038 -21.683 1.00 96.00 187 VAL A O 1
ATOM 1459 N N . THR A 1 188 ? -9.537 0.073 -22.383 1.00 96.19 188 THR A N 1
ATOM 1460 C CA . THR A 1 188 ? -10.606 -0.199 -23.340 1.00 96.19 188 THR A CA 1
ATOM 1461 C C . THR A 1 188 ? -11.548 -1.247 -22.773 1.00 96.19 188 THR A C 1
ATOM 1463 O O . THR A 1 188 ? -11.110 -2.147 -22.062 1.00 96.19 188 THR A O 1
ATOM 1466 N N . GLU A 1 189 ? -12.819 -1.184 -23.168 1.00 96.50 189 GLU A N 1
ATOM 1467 C CA . GLU A 1 189 ? -13.818 -2.217 -22.858 1.00 96.50 189 GLU A CA 1
ATOM 1468 C C . GLU A 1 189 ? -13.303 -3.619 -23.215 1.00 96.50 189 GLU A C 1
ATOM 1470 O O . GLU A 1 189 ? -13.371 -4.523 -22.395 1.00 96.50 189 GLU A O 1
ATOM 1475 N N . SER A 1 190 ? -12.638 -3.763 -24.369 1.00 97.25 190 SER A N 1
ATOM 1476 C CA . SER A 1 190 ? -12.017 -5.032 -24.766 1.00 97.25 190 SER A CA 1
ATOM 1477 C C . SER A 1 190 ? -10.970 -5.537 -23.769 1.00 97.25 190 SER A C 1
ATOM 1479 O O . SER A 1 190 ? -10.891 -6.734 -23.533 1.00 97.25 190 SER A O 1
ATOM 1481 N N . CYS A 1 191 ? -10.167 -4.648 -23.172 1.00 96.69 191 CYS A N 1
ATOM 1482 C CA . CYS A 1 191 ? -9.223 -5.060 -22.139 1.00 96.69 191 CYS A CA 1
ATOM 1483 C C . CYS A 1 191 ? -9.950 -5.487 -20.864 1.00 96.69 191 CYS A C 1
ATOM 1485 O O . CYS A 1 191 ? -9.573 -6.474 -20.239 1.00 96.69 191 CYS A O 1
ATOM 1487 N N . TRP A 1 192 ? -10.989 -4.748 -20.473 1.00 96.19 192 TRP A N 1
ATOM 1488 C CA . TRP A 1 192 ? -11.756 -5.056 -19.270 1.00 96.19 192 TRP A CA 1
ATOM 1489 C C . TRP A 1 192 ? -12.433 -6.418 -19.397 1.00 96.19 192 TRP A C 1
ATOM 1491 O O . TRP A 1 192 ? -12.347 -7.214 -18.469 1.00 96.19 192 TRP A O 1
ATOM 1501 N N . ASP A 1 193 ? -13.008 -6.721 -20.559 1.00 96.81 193 ASP A N 1
ATOM 1502 C CA . ASP A 1 193 ? -13.623 -8.017 -20.849 1.00 96.81 193 ASP A CA 1
ATOM 1503 C C . ASP A 1 193 ? -12.609 -9.172 -20.847 1.00 96.81 193 ASP A C 1
ATOM 1505 O O . ASP A 1 193 ? -12.929 -10.274 -20.404 1.00 96.81 193 ASP A O 1
ATOM 1509 N N . GLU A 1 194 ? -11.388 -8.939 -21.339 1.00 95.56 194 GLU A N 1
ATOM 1510 C CA . GLU A 1 194 ? -10.353 -9.974 -21.452 1.00 95.56 194 GLU A CA 1
ATOM 1511 C C . GLU A 1 194 ? -9.570 -10.207 -20.151 1.00 95.56 194 GLU A C 1
ATOM 1513 O O . GLU A 1 194 ? -9.166 -11.338 -19.884 1.00 95.56 194 GLU A O 1
ATOM 1518 N N . GLU A 1 195 ? -9.336 -9.166 -19.346 1.00 94.31 195 GLU A N 1
ATOM 1519 C CA . GLU A 1 195 ? -8.415 -9.224 -18.198 1.00 94.31 195 GLU A CA 1
ATOM 1520 C C . GLU A 1 195 ? -9.103 -9.023 -16.845 1.00 94.31 195 GLU A C 1
ATOM 1522 O O . GLU A 1 195 ? -8.723 -9.670 -15.871 1.00 94.31 195 GLU A O 1
ATOM 1527 N N . ILE A 1 196 ? -10.118 -8.158 -16.762 1.00 96.00 196 ILE A N 1
ATOM 1528 C CA . ILE A 1 196 ? -10.754 -7.788 -15.485 1.00 96.00 196 ILE A CA 1
ATOM 1529 C C . ILE A 1 196 ? -12.017 -8.613 -15.230 1.00 96.00 196 ILE A C 1
ATOM 1531 O O . ILE A 1 196 ? -12.214 -9.118 -14.127 1.00 96.00 196 ILE A O 1
ATOM 1535 N N . ALA A 1 197 ? -12.863 -8.800 -16.242 1.00 95.50 197 ALA A N 1
ATOM 1536 C CA . ALA A 1 197 ? -14.100 -9.564 -16.128 1.00 95.50 197 ALA A CA 1
ATOM 1537 C C . ALA A 1 197 ? -13.898 -11.022 -15.690 1.00 95.50 197 ALA A C 1
ATOM 1539 O O . ALA A 1 197 ? -14.711 -11.490 -14.891 1.00 95.50 197 ALA A O 1
ATOM 1540 N N . PRO A 1 198 ? -12.842 -11.739 -16.128 1.00 94.94 198 PRO A N 1
ATOM 1541 C CA . PRO A 1 198 ? -12.543 -13.061 -15.592 1.00 94.94 198 PRO A CA 1
ATOM 1542 C C . PRO A 1 198 ? -12.137 -13.013 -14.116 1.00 94.94 198 PRO A C 1
ATOM 1544 O O . PRO A 1 198 ? -12.599 -13.841 -13.342 1.00 94.94 198 PRO A O 1
ATOM 1547 N N . LEU A 1 199 ? -11.334 -12.024 -13.707 1.00 94.88 199 LEU A N 1
ATOM 1548 C CA . LEU A 1 199 ? -10.912 -11.877 -12.312 1.00 94.88 199 LEU A CA 1
ATOM 1549 C C . LEU A 1 199 ? -12.108 -11.632 -11.380 1.00 94.88 199 LEU A C 1
ATOM 1551 O O . LEU A 1 199 ? -12.208 -12.284 -10.349 1.00 94.88 199 LEU A O 1
ATOM 1555 N N . MET A 1 200 ? -13.054 -10.770 -11.772 1.00 92.00 200 MET A N 1
ATOM 1556 C CA . MET A 1 200 ? -14.272 -10.481 -10.991 1.00 92.00 200 MET A CA 1
ATOM 1557 C C . MET A 1 200 ? -15.188 -11.698 -10.757 1.00 92.00 200 MET A C 1
ATOM 1559 O O . MET A 1 200 ? -16.153 -11.597 -10.006 1.00 92.00 200 MET A O 1
ATOM 1563 N N . GLN A 1 201 ? -14.974 -12.819 -11.453 1.00 92.62 201 GLN A N 1
ATOM 1564 C CA . GLN A 1 201 ? -15.743 -14.051 -11.229 1.00 92.62 201 GLN A CA 1
ATOM 1565 C C . GLN A 1 201 ? -15.123 -14.945 -10.150 1.00 92.62 201 GLN A C 1
ATOM 1567 O O . GLN A 1 201 ? -15.801 -15.846 -9.660 1.00 92.62 201 GLN A O 1
ATOM 1572 N N . GLU A 1 202 ? -13.860 -14.702 -9.802 1.00 90.69 202 GLU A N 1
ATOM 1573 C CA . GLU A 1 202 ? -13.068 -15.533 -8.891 1.00 90.69 202 GLU A CA 1
ATOM 1574 C C . GLU A 1 202 ? -12.876 -14.881 -7.512 1.00 90.69 202 GLU A C 1
ATOM 1576 O O . GLU A 1 202 ? -12.607 -15.598 -6.548 1.00 90.69 202 GLU A O 1
ATOM 1581 N N . VAL A 1 203 ? -13.026 -13.550 -7.411 1.00 83.75 203 VAL A N 1
ATOM 1582 C CA . VAL A 1 203 ? -12.891 -12.762 -6.169 1.00 83.75 203 VAL A CA 1
ATOM 1583 C C . VAL A 1 203 ? -14.004 -11.746 -5.968 1.00 83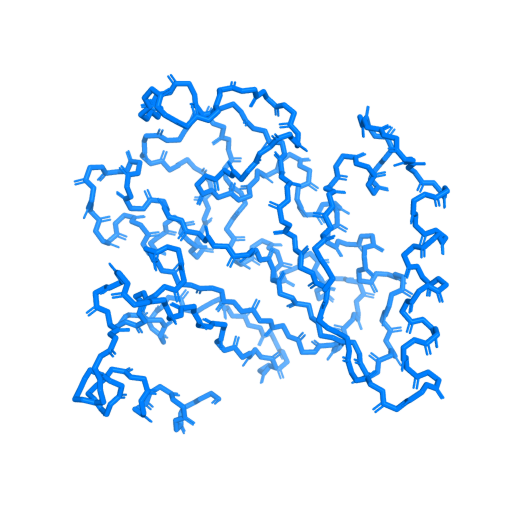.75 203 VAL A C 1
ATOM 1585 O O . VAL A 1 203 ? -14.495 -11.192 -6.978 1.00 83.75 203 VAL A O 1
#

pLDDT: mean 97.26, std 2.41, range [83.75, 98.94]